Protein AF-A0A401IR93-F1 (afdb_monomer)

Sequence (206 aa):
MKKKALIFSGVIVFIGFICFFFFLKKDNDKKIEIQKKENSYVTKINYGQTYTYDATKDGSYDPSYIKFIDSSHYVAVPVLDIKEDPEEDDGPAIYFIQGKYRKDEKSRFQLGKSIRNTTLIFDSYADFEKGDFKKNELSESQARKFMLPFEENFVQKKGKYYFYRWKTMQGDYPYHTRKGFVHLRKAKKDIPTTEKEFIRKYHKKQ

Foldseek 3Di:
DVVVVVVVVVVVVVVVVVVVVVVVVVVVVVVVVVVCVQQDACPDDDAQFKWWWPCVVPPDPFIKIKGHHDQWKIKIWQGDDQDPDDVDQWHDKTKIKIWTWDQDPRNWTWIFQWIKIKIWGASHSVCLLVLNTDIDIDPGDRFPLEDGPRHGFTWTDGPPWIWTWHWYFDDDPPTDIDIDITTTHGDPDRADPDPVVNSVVSHPDD

Mean predicted aligned error: 13.79 Å

Radius of gyration: 26.33 Å; Cα contacts (8 Å, |Δi|>4): 382; chains: 1; bounding box: 58×40×94 Å

Structure (mmCIF, N/CA/C/O backbone):
data_AF-A0A401IR93-F1
#
_entry.id   AF-A0A401IR93-F1
#
loop_
_atom_site.group_PDB
_atom_site.id
_atom_site.type_symbol
_atom_sit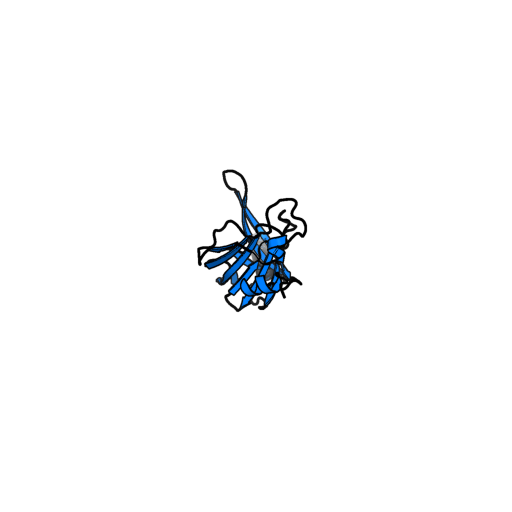e.label_atom_id
_atom_site.label_alt_id
_atom_site.label_comp_id
_atom_site.label_asym_id
_atom_site.label_entity_id
_atom_site.label_seq_id
_atom_site.pdbx_PDB_ins_code
_atom_site.Cartn_x
_atom_site.Cartn_y
_atom_site.Cartn_z
_atom_site.occupancy
_atom_site.B_iso_or_equiv
_atom_site.auth_seq_id
_atom_site.auth_comp_id
_atom_site.auth_asym_id
_atom_site.auth_atom_id
_atom_site.pdbx_PDB_model_num
ATOM 1 N N . MET A 1 1 ? -35.953 26.838 67.652 1.00 56.88 1 MET A N 1
ATOM 2 C CA . MET A 1 1 ? -36.233 26.922 66.194 1.00 56.88 1 MET A CA 1
ATOM 3 C C . MET A 1 1 ? -34.990 26.905 65.288 1.00 56.88 1 MET A C 1
ATOM 5 O O . MET A 1 1 ? -35.083 26.344 64.207 1.00 56.88 1 MET A O 1
ATOM 9 N N . LYS A 1 2 ? -33.815 27.415 65.702 1.00 57.78 2 LYS A N 1
ATOM 10 C CA . LYS A 1 2 ? -32.619 27.540 64.831 1.00 57.78 2 LYS A CA 1
ATOM 11 C C . LYS A 1 2 ? -32.012 26.219 64.295 1.00 57.78 2 LYS A C 1
ATOM 13 O O . LYS A 1 2 ? -31.525 26.196 63.173 1.00 57.78 2 LYS A O 1
ATOM 18 N N . LYS A 1 3 ? -32.093 25.099 65.034 1.00 60.59 3 LYS A N 1
ATOM 19 C CA . LYS A 1 3 ? -31.517 23.799 64.607 1.00 60.59 3 LYS A CA 1
ATOM 20 C C . LYS A 1 3 ? -32.220 23.163 63.394 1.00 60.59 3 LYS A C 1
ATOM 22 O O . LYS A 1 3 ? -31.560 22.520 62.590 1.00 60.59 3 LYS A O 1
ATOM 27 N N . LYS A 1 4 ? -33.536 23.368 63.228 1.00 58.81 4 LYS A N 1
ATOM 28 C CA . LYS A 1 4 ? -34.302 22.788 62.105 1.00 58.81 4 LYS A CA 1
ATOM 29 C C . LYS A 1 4 ? -33.954 23.450 60.765 1.00 58.81 4 LYS A C 1
ATOM 31 O O . LYS A 1 4 ? -33.853 22.757 59.762 1.00 58.81 4 LYS A O 1
ATOM 36 N N . ALA A 1 5 ? -33.693 24.759 60.770 1.00 66.69 5 ALA A N 1
ATOM 37 C CA . ALA A 1 5 ? -33.277 25.500 59.578 1.00 66.69 5 ALA A CA 1
ATOM 38 C C . ALA A 1 5 ? -31.873 25.092 59.091 1.00 66.69 5 ALA A C 1
ATOM 40 O O . ALA A 1 5 ? -31.644 24.984 57.889 1.00 66.69 5 ALA A O 1
ATOM 41 N N . LEU A 1 6 ? -30.951 24.800 60.019 1.00 69.31 6 LEU A N 1
ATOM 42 C CA . LEU A 1 6 ? -29.589 24.373 59.684 1.00 69.31 6 LEU A CA 1
ATOM 43 C C . LEU A 1 6 ? -29.564 22.983 59.021 1.00 69.31 6 LEU A C 1
ATOM 45 O O . LEU A 1 6 ? -28.850 22.773 58.046 1.00 69.31 6 LEU A O 1
ATOM 49 N N . ILE A 1 7 ? -30.388 22.053 59.519 1.00 73.31 7 ILE A N 1
ATOM 50 C CA . ILE A 1 7 ? -30.524 20.703 58.950 1.00 73.31 7 ILE A CA 1
ATOM 51 C C . ILE A 1 7 ? -31.151 20.772 57.551 1.00 73.31 7 ILE A C 1
ATOM 53 O O . ILE A 1 7 ? -30.679 20.106 56.635 1.00 73.31 7 ILE A O 1
ATOM 57 N N . PHE A 1 8 ? -32.167 21.619 57.360 1.00 73.31 8 PHE A N 1
ATOM 58 C CA . PHE A 1 8 ? -32.829 21.778 56.062 1.00 73.31 8 PHE A CA 1
ATOM 59 C C . PHE A 1 8 ? -31.888 22.361 54.993 1.00 73.31 8 PHE A C 1
ATOM 61 O O . PHE A 1 8 ? -31.861 21.880 53.864 1.00 73.31 8 PHE A O 1
ATOM 68 N N . SER A 1 9 ? -31.051 23.334 55.373 1.00 75.06 9 SER A N 1
ATOM 69 C CA . SER A 1 9 ? -29.984 23.877 54.519 1.00 75.06 9 SER A CA 1
ATOM 70 C C . SER A 1 9 ? -28.977 22.798 54.095 1.00 75.06 9 SER A C 1
ATOM 72 O O . SER A 1 9 ? -28.692 22.650 52.906 1.00 75.06 9 SER A O 1
ATOM 74 N N . GLY A 1 10 ? -28.508 21.975 55.041 1.00 77.88 10 GLY A N 1
ATOM 75 C CA . GLY A 1 10 ? -27.565 20.891 54.749 1.00 77.88 10 GLY A CA 1
ATOM 76 C C . GLY A 1 10 ? -28.118 19.848 53.771 1.00 77.88 10 GLY A C 1
ATOM 77 O O . GLY A 1 10 ? -27.405 19.415 52.868 1.00 77.88 10 GLY A O 1
ATOM 78 N N . VAL A 1 11 ? -29.401 19.493 53.896 1.00 84.00 11 VAL A N 1
ATOM 79 C CA . VAL A 1 11 ? -30.065 18.541 52.987 1.00 84.00 11 VAL A CA 1
ATOM 80 C C . VAL A 1 11 ? -30.161 19.098 51.563 1.00 84.00 11 VAL A C 1
ATOM 82 O O . VAL A 1 11 ? -29.888 18.371 50.609 1.00 84.00 11 VAL A O 1
ATOM 85 N N . ILE A 1 12 ? -30.477 20.386 51.401 1.00 85.25 12 ILE A N 1
ATOM 86 C CA . ILE A 1 12 ? -30.552 21.027 50.077 1.00 85.25 12 ILE A CA 1
ATOM 87 C C . ILE A 1 12 ? -29.176 21.048 49.399 1.00 85.25 12 ILE A C 1
ATOM 89 O O . ILE A 1 12 ? -29.070 20.704 48.221 1.00 85.25 12 ILE A O 1
ATOM 93 N N . VAL A 1 13 ? -28.116 21.388 50.139 1.00 86.69 13 VAL A N 1
ATOM 94 C CA . VAL A 1 13 ? -26.740 21.382 49.610 1.00 86.69 13 VAL A CA 1
ATOM 95 C C . VAL A 1 13 ? -26.317 19.968 49.206 1.00 86.69 13 VAL A C 1
ATOM 97 O O . VAL A 1 13 ? -25.729 19.783 48.141 1.00 86.69 13 VAL A O 1
ATOM 100 N N . PHE A 1 14 ? -26.662 18.960 50.009 1.00 87.25 14 PHE A N 1
ATOM 101 C CA . PHE A 1 14 ? -26.329 17.567 49.719 1.00 87.25 14 PHE A CA 1
ATOM 102 C C . PHE A 1 14 ? -27.049 17.039 48.468 1.00 87.25 14 PHE A C 1
ATOM 104 O O . PHE A 1 14 ? -26.417 16.431 47.603 1.00 87.25 14 PHE A O 1
ATOM 111 N N . ILE A 1 15 ? -28.345 17.333 48.318 1.00 88.62 15 ILE A N 1
ATOM 112 C CA . ILE A 1 15 ? -29.109 16.982 47.110 1.00 88.62 15 ILE A CA 1
ATOM 113 C C . ILE A 1 15 ? -28.537 17.708 45.886 1.00 88.62 15 ILE A C 1
ATOM 115 O O . ILE A 1 15 ? -28.324 17.079 44.850 1.00 88.62 15 ILE A O 1
ATOM 119 N N . GLY A 1 16 ? -28.217 19.000 46.013 1.00 87.50 16 GLY A N 1
ATOM 120 C CA . GLY A 1 16 ? -27.585 19.777 44.945 1.00 87.50 16 GLY A CA 1
ATOM 121 C C . GLY A 1 16 ? -26.251 19.178 44.493 1.00 87.50 16 GLY A C 1
ATOM 122 O O . GLY A 1 16 ? -26.012 19.044 43.293 1.00 87.50 16 GLY A O 1
ATOM 123 N N . PHE A 1 17 ? -25.418 18.738 45.440 1.00 87.69 17 PHE A N 1
ATOM 124 C CA . PHE A 1 17 ? -24.137 18.094 45.149 1.00 87.69 17 PHE A CA 1
ATOM 125 C C . PHE A 1 17 ? -24.312 16.753 44.424 1.00 87.69 17 PHE A C 1
ATOM 127 O O . PHE A 1 17 ? -23.622 16.488 43.439 1.00 87.69 17 PHE A O 1
ATOM 134 N N . ILE A 1 18 ? -25.278 15.932 44.851 1.00 88.00 18 ILE A N 1
ATOM 135 C CA . ILE A 1 18 ? -25.608 14.665 44.184 1.00 88.00 18 ILE A CA 1
ATOM 136 C C . ILE A 1 18 ? -26.083 14.923 42.749 1.00 88.00 18 ILE A C 1
ATOM 138 O O . ILE A 1 18 ? -25.563 14.314 41.810 1.00 88.00 18 ILE A O 1
ATOM 142 N N . CYS A 1 19 ? -27.026 15.847 42.552 1.00 86.00 19 CYS A N 1
ATOM 143 C CA . CYS A 1 19 ? -27.532 16.193 41.224 1.00 86.00 19 CYS A CA 1
ATOM 144 C C . CYS A 1 19 ? -26.419 16.716 40.304 1.00 86.00 19 CYS A C 1
ATOM 146 O O . CYS A 1 19 ? -26.334 16.294 39.149 1.00 86.00 19 CYS A O 1
ATOM 148 N N . PHE A 1 20 ? -25.532 17.571 40.820 1.00 84.69 20 PHE A N 1
ATOM 149 C CA . PHE A 1 20 ? -24.380 18.084 40.079 1.00 84.69 20 PHE A CA 1
ATOM 150 C C . PHE A 1 20 ? -23.406 16.966 39.679 1.00 84.69 20 PHE A C 1
ATOM 152 O O . PHE A 1 20 ? -22.972 16.907 38.528 1.00 84.69 20 PHE A O 1
ATOM 159 N N . PHE A 1 21 ? -23.125 16.024 40.583 1.00 83.25 21 PHE A N 1
ATOM 160 C CA . PHE A 1 21 ? -22.250 14.885 40.301 1.00 83.25 21 PHE A CA 1
ATOM 161 C C . PHE A 1 21 ? -22.824 13.968 39.208 1.00 83.25 21 PHE A C 1
ATOM 163 O O . PHE A 1 21 ? -22.103 13.555 38.296 1.00 83.25 21 PHE A O 1
ATOM 170 N N . PHE A 1 22 ? -24.132 13.691 39.242 1.00 81.00 22 PHE A N 1
ATOM 171 C CA . PHE A 1 22 ? -24.801 12.928 38.182 1.00 81.00 22 PHE A CA 1
ATOM 172 C C . PHE A 1 22 ? -24.810 13.669 36.839 1.00 81.00 22 PHE A C 1
ATOM 174 O O . PHE A 1 22 ? -24.661 13.031 35.794 1.00 81.00 22 PHE A O 1
ATOM 181 N N . PHE A 1 23 ? -24.936 14.998 36.852 1.00 77.12 23 PHE A N 1
ATOM 182 C CA . PHE A 1 23 ? -24.881 15.811 35.638 1.00 77.12 23 PHE A CA 1
ATOM 183 C C . PHE A 1 23 ? -23.483 15.783 35.000 1.00 77.12 23 PHE A C 1
ATOM 185 O O . PHE A 1 23 ? -23.355 15.482 33.813 1.00 77.12 23 PHE A O 1
ATOM 192 N N . LEU A 1 24 ? -22.427 15.968 35.804 1.00 73.88 24 LEU A N 1
ATOM 193 C CA . LEU A 1 24 ? -21.037 15.856 35.347 1.00 73.88 24 LEU A CA 1
ATOM 194 C C . LEU A 1 24 ? -20.712 14.463 34.798 1.00 73.88 24 LEU A C 1
ATOM 196 O O . LEU A 1 24 ? -20.053 14.340 33.763 1.00 73.88 24 LEU A O 1
ATOM 200 N N . LYS A 1 25 ? -21.190 13.403 35.463 1.00 72.56 25 LYS A N 1
ATOM 201 C CA . LYS A 1 25 ? -21.002 12.026 34.993 1.00 72.56 25 LYS A CA 1
ATOM 202 C C . LYS A 1 25 ? -21.683 11.804 33.639 1.00 72.56 25 LYS A C 1
ATOM 204 O O . LYS A 1 25 ? -21.051 11.286 32.725 1.00 72.56 25 LYS A O 1
ATOM 209 N N . LYS A 1 26 ? -22.922 12.279 33.475 1.00 67.50 26 LYS A N 1
ATOM 210 C CA . LYS A 1 26 ? -23.685 12.166 32.221 1.00 67.50 26 LYS A CA 1
ATOM 211 C C . LYS A 1 26 ? -23.016 12.897 31.052 1.00 67.50 26 LYS A C 1
ATOM 213 O O . LYS A 1 26 ? -23.006 12.371 29.940 1.00 67.50 26 LYS A O 1
ATOM 218 N N . ASP A 1 27 ? -22.451 14.079 31.285 1.00 62.25 27 ASP A N 1
ATOM 219 C CA . ASP A 1 27 ? -21.738 14.829 30.244 1.00 62.25 27 ASP A CA 1
ATOM 220 C C . ASP A 1 27 ? -20.401 14.181 29.871 1.00 62.25 27 ASP A C 1
ATOM 222 O O . ASP A 1 27 ? -20.046 14.135 28.689 1.00 62.25 27 ASP A O 1
ATOM 226 N N . ASN A 1 28 ? -19.682 13.623 30.848 1.00 57.03 28 ASN A N 1
ATOM 227 C CA . ASN A 1 28 ? -18.463 12.860 30.586 1.00 57.03 28 ASN A CA 1
ATOM 228 C C . ASN A 1 28 ? -18.756 11.566 29.819 1.00 57.03 28 ASN A C 1
ATOM 230 O O . ASN A 1 28 ? -18.087 11.293 28.823 1.00 57.03 28 ASN A O 1
ATOM 234 N N . ASP A 1 29 ? -19.793 10.821 30.202 1.00 57.38 29 ASP A N 1
ATOM 235 C CA . ASP A 1 29 ? -20.201 9.594 29.513 1.00 57.38 29 ASP A CA 1
ATOM 236 C C . ASP A 1 29 ? -20.621 9.887 28.063 1.00 57.38 29 ASP A C 1
ATOM 238 O O . ASP A 1 29 ? -20.186 9.193 27.141 1.00 57.38 29 ASP A O 1
ATOM 242 N N . LYS A 1 30 ? -21.361 10.981 27.824 1.00 51.69 30 LYS A N 1
ATOM 243 C CA . LYS A 1 30 ? -21.692 11.451 26.467 1.00 51.69 30 LYS A CA 1
ATOM 244 C C . LYS A 1 30 ? -20.455 11.839 25.660 1.00 51.69 30 LYS A C 1
ATOM 246 O O . LYS A 1 30 ? -20.359 11.459 24.496 1.00 51.69 30 LYS A O 1
ATOM 251 N N . LYS A 1 31 ? -19.499 12.576 26.238 1.00 48.03 31 LYS A N 1
ATOM 252 C CA . LYS A 1 31 ? -18.245 12.945 25.550 1.00 48.03 31 LYS A CA 1
ATOM 253 C C . LYS A 1 31 ? -17.410 11.714 25.188 1.00 48.03 31 LYS A C 1
ATOM 255 O O . LYS A 1 31 ? -16.868 11.655 24.086 1.00 48.03 31 LYS A O 1
ATOM 260 N N . ILE A 1 32 ? -17.351 10.720 26.074 1.00 53.09 32 ILE A N 1
ATOM 261 C CA . ILE A 1 32 ? -16.673 9.439 25.829 1.00 53.09 32 ILE A CA 1
ATOM 262 C C . ILE A 1 32 ? -17.397 8.646 24.734 1.00 53.09 32 ILE A C 1
ATOM 264 O O . ILE A 1 32 ? -16.742 8.073 23.863 1.00 53.09 32 ILE A O 1
ATOM 268 N N . GLU A 1 33 ? -18.732 8.631 24.729 1.00 42.50 33 GLU A N 1
ATOM 269 C CA . GLU A 1 33 ? -19.524 7.964 23.691 1.00 42.50 33 GLU A CA 1
ATOM 270 C C . GLU A 1 33 ? -19.368 8.645 22.321 1.00 42.50 33 GLU A C 1
ATOM 272 O O . GLU A 1 33 ? -19.224 7.958 21.309 1.00 42.50 33 GLU A O 1
ATOM 277 N N . ILE A 1 34 ? -19.314 9.981 22.282 1.00 50.62 34 ILE A N 1
ATOM 278 C CA . ILE A 1 34 ? -19.057 10.766 21.065 1.00 50.62 34 ILE A CA 1
ATOM 279 C C . ILE A 1 34 ? -17.632 10.506 20.549 1.00 50.62 34 ILE A C 1
ATOM 281 O O . ILE A 1 34 ? -17.472 10.195 19.371 1.00 50.62 34 ILE A O 1
ATOM 285 N N . GLN A 1 35 ? -16.609 10.499 21.414 1.00 43.22 35 GLN A N 1
ATOM 286 C CA . GLN A 1 35 ? -15.239 10.130 21.017 1.00 43.22 35 GLN A CA 1
ATOM 287 C C . GLN A 1 35 ? -15.112 8.662 20.568 1.00 43.22 35 GLN A C 1
ATOM 289 O O . GLN A 1 35 ? -14.329 8.356 19.660 1.00 43.22 35 GLN A O 1
ATOM 294 N N . LYS A 1 36 ? -15.883 7.740 21.165 1.00 45.62 36 LYS A N 1
ATOM 295 C CA . LYS A 1 36 ? -15.990 6.342 20.707 1.00 45.62 36 LYS A CA 1
ATOM 296 C C . LYS A 1 36 ? -16.692 6.236 19.350 1.00 45.62 36 LYS A C 1
ATOM 298 O O . LYS A 1 36 ? -16.261 5.436 18.524 1.00 45.62 36 LYS A O 1
ATOM 303 N N . LYS A 1 37 ? -17.738 7.032 19.100 1.00 46.19 37 LYS A N 1
ATOM 304 C CA . LYS A 1 37 ? -18.457 7.081 17.812 1.00 46.19 37 LYS A CA 1
ATOM 305 C C . LYS A 1 37 ? -17.625 7.723 16.698 1.00 46.19 37 LYS A C 1
ATOM 307 O O . LYS A 1 37 ? -17.680 7.242 15.567 1.00 46.19 37 LYS A O 1
ATOM 312 N N . GLU A 1 38 ? -16.824 8.749 16.989 1.00 45.53 38 GLU A N 1
ATOM 313 C CA . GLU A 1 38 ? -15.938 9.377 15.994 1.00 45.53 38 GLU A CA 1
ATOM 314 C C . GLU A 1 38 ? -14.808 8.442 15.532 1.00 45.53 38 GLU A C 1
ATOM 316 O O . GLU A 1 38 ? -14.444 8.438 14.350 1.00 45.53 38 GLU A O 1
ATOM 321 N N . ASN A 1 39 ? -14.324 7.569 16.420 1.00 43.31 39 ASN A N 1
ATOM 322 C CA . ASN A 1 39 ? -13.388 6.489 16.099 1.00 43.31 39 ASN A CA 1
ATOM 323 C C . ASN A 1 39 ? -14.124 5.166 15.827 1.00 43.31 39 ASN A C 1
ATOM 325 O O . ASN A 1 39 ? -13.842 4.140 16.445 1.00 43.31 39 ASN A O 1
ATOM 329 N N . SER A 1 40 ? -15.091 5.181 14.905 1.00 49.88 40 SER A N 1
ATOM 330 C CA . SER A 1 40 ? -15.778 3.951 14.504 1.00 49.88 40 SER A CA 1
ATOM 331 C C . SER A 1 40 ? -14.826 2.976 13.798 1.00 49.88 40 SER A C 1
ATOM 333 O O . SER A 1 40 ? -14.074 3.330 12.889 1.00 49.88 40 SER A O 1
ATOM 335 N N . TYR A 1 41 ? -14.887 1.723 14.231 1.00 46.34 41 TYR A N 1
ATOM 336 C CA . TYR A 1 41 ? -14.109 0.598 13.733 1.00 46.34 41 TYR A CA 1
ATOM 337 C C . TYR A 1 41 ? -14.243 0.403 12.216 1.00 46.34 41 TYR A C 1
ATOM 339 O O . TYR A 1 41 ? -15.333 0.507 11.645 1.00 46.34 41 TYR A O 1
ATOM 347 N N . VAL A 1 42 ? -13.137 0.075 11.538 1.00 47.16 42 VAL A N 1
ATOM 348 C CA . VAL A 1 42 ? -13.193 -0.327 10.130 1.00 47.16 42 VAL A CA 1
ATOM 349 C C . VAL A 1 42 ? -13.834 -1.721 10.086 1.00 47.16 42 VAL A C 1
ATOM 351 O O . VAL A 1 42 ? -13.189 -2.730 10.351 1.00 47.16 42 VAL A O 1
ATOM 354 N N . THR A 1 43 ? -15.126 -1.817 9.786 1.00 46.75 43 THR A N 1
ATOM 355 C CA . THR A 1 43 ? -15.801 -3.125 9.707 1.00 46.75 43 THR A CA 1
ATOM 356 C C . THR A 1 43 ? -15.709 -3.729 8.306 1.00 46.75 43 THR A C 1
ATOM 358 O O . THR A 1 43 ? -15.524 -4.942 8.172 1.00 46.75 43 THR A O 1
ATOM 361 N N . LYS A 1 44 ? -15.741 -2.883 7.265 1.00 58.06 44 LYS A N 1
ATOM 362 C CA . LYS A 1 44 ? -15.621 -3.265 5.850 1.00 58.06 44 LYS A CA 1
ATOM 363 C C . LYS A 1 44 ? -14.743 -2.266 5.083 1.00 58.06 44 LYS A C 1
ATOM 365 O O . LYS A 1 44 ? -14.986 -1.056 5.123 1.00 58.06 44 LYS A O 1
ATOM 370 N N . ILE A 1 45 ? -13.720 -2.788 4.412 1.00 69.12 45 ILE A N 1
ATOM 371 C CA . ILE A 1 45 ? -13.032 -2.123 3.300 1.00 69.12 45 ILE A CA 1
ATOM 372 C C . ILE A 1 45 ? -13.630 -2.711 2.024 1.00 69.12 45 ILE A C 1
ATOM 374 O O . ILE A 1 45 ? -13.975 -3.892 2.000 1.00 69.12 45 ILE A O 1
ATOM 378 N N . ASN A 1 46 ? -13.789 -1.894 0.987 1.00 77.44 46 ASN A N 1
ATOM 379 C CA . ASN A 1 46 ? -14.242 -2.400 -0.300 1.00 77.44 46 ASN A CA 1
ATOM 380 C C . ASN A 1 46 ? -13.072 -3.117 -0.977 1.00 77.44 46 ASN A C 1
ATOM 382 O O . ASN A 1 46 ? -12.103 -2.471 -1.372 1.00 77.44 46 ASN A O 1
ATOM 386 N N . TYR A 1 47 ? -13.163 -4.439 -1.093 1.00 82.88 47 TYR A N 1
ATOM 387 C CA . TYR A 1 47 ? -12.192 -5.230 -1.842 1.00 82.88 47 TYR A CA 1
ATOM 388 C C . TYR A 1 47 ? -12.201 -4.838 -3.322 1.00 82.88 47 TYR A C 1
ATOM 390 O O . TYR A 1 47 ? -13.225 -4.412 -3.857 1.00 82.88 47 TYR A O 1
ATOM 398 N N . GLY A 1 48 ? -11.039 -4.913 -3.965 1.00 82.88 48 GLY A N 1
ATOM 399 C CA . GLY A 1 48 ? -10.835 -4.478 -5.346 1.00 82.88 48 GLY A CA 1
ATOM 400 C C . GLY A 1 48 ? -10.759 -2.957 -5.536 1.00 82.88 48 GLY A C 1
ATOM 401 O O . GLY A 1 48 ? -10.308 -2.509 -6.586 1.00 82.88 48 GLY A O 1
ATOM 402 N N . GLN A 1 49 ? -11.128 -2.145 -4.540 1.00 88.25 49 GLN A N 1
ATOM 403 C CA . GLN A 1 49 ? -10.999 -0.691 -4.621 1.00 88.25 49 GLN A CA 1
ATOM 404 C C . GLN A 1 49 ? -9.548 -0.260 -4.378 1.00 88.25 49 GLN A C 1
ATOM 406 O O . GLN A 1 49 ? -8.946 -0.602 -3.358 1.00 88.25 49 GLN A O 1
ATOM 411 N N . THR A 1 50 ? -9.030 0.576 -5.279 1.00 89.81 50 THR A N 1
ATOM 412 C CA . THR A 1 50 ? -7.753 1.270 -5.086 1.00 89.81 50 THR A CA 1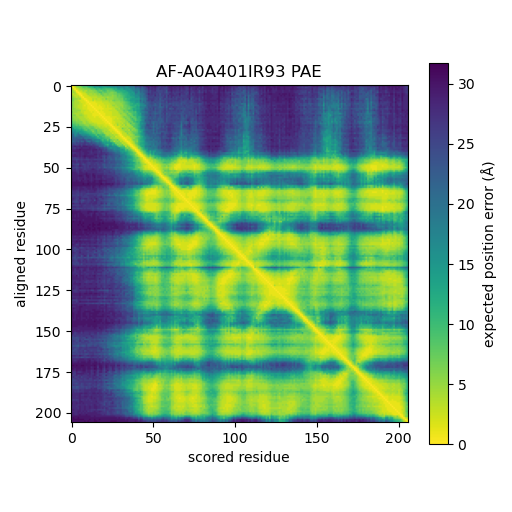
ATOM 413 C C . THR A 1 50 ? -7.971 2.577 -4.324 1.00 89.81 50 THR A C 1
ATOM 415 O O . THR A 1 50 ? -8.912 3.336 -4.597 1.00 89.81 50 THR A O 1
ATOM 418 N N . TYR A 1 51 ? -7.083 2.847 -3.376 1.00 88.12 51 TYR A N 1
ATOM 419 C CA . TYR A 1 51 ? -7.000 4.075 -2.606 1.00 88.12 51 TYR A CA 1
ATOM 420 C C . TYR A 1 51 ? -5.666 4.768 -2.881 1.00 88.12 51 TYR A C 1
ATOM 422 O O . TYR A 1 51 ? -4.654 4.103 -3.085 1.00 88.12 51 TYR A O 1
ATOM 430 N N . THR A 1 52 ? -5.669 6.097 -2.870 1.00 86.00 52 THR A N 1
ATOM 431 C CA . THR A 1 52 ? -4.466 6.925 -2.954 1.00 86.00 52 THR A CA 1
ATOM 432 C C . THR A 1 52 ? -4.177 7.543 -1.595 1.00 86.00 52 THR A C 1
ATOM 434 O O . THR A 1 52 ? -5.084 7.994 -0.884 1.00 86.00 52 THR A O 1
ATOM 437 N N . TYR A 1 53 ? -2.900 7.557 -1.255 1.00 78.69 53 TYR A N 1
ATOM 438 C CA . TYR A 1 53 ? -2.304 8.365 -0.211 1.00 78.69 53 TYR A CA 1
ATOM 439 C C . TYR A 1 53 ? -2.258 9.812 -0.700 1.00 78.69 53 TYR A C 1
ATOM 441 O O . TYR A 1 53 ? -1.792 10.084 -1.805 1.00 78.69 53 TYR A O 1
ATOM 449 N N . ASP A 1 54 ? -2.796 10.735 0.089 1.00 66.62 54 ASP A N 1
ATOM 450 C CA . ASP A 1 54 ? -2.696 12.165 -0.189 1.00 66.62 54 ASP A CA 1
ATOM 451 C C . ASP A 1 54 ? -1.416 12.720 0.445 1.00 66.62 54 ASP A C 1
ATOM 453 O O . ASP A 1 54 ? -1.420 13.205 1.577 1.00 66.62 54 ASP A O 1
ATOM 457 N N . ALA A 1 55 ? -0.322 12.570 -0.298 1.00 58.81 55 ALA A N 1
ATOM 458 C CA . ALA A 1 55 ? 1.047 12.883 0.099 1.00 58.81 55 ALA A CA 1
ATOM 459 C C . ALA A 1 55 ? 1.308 14.391 0.294 1.00 58.81 55 ALA A C 1
ATOM 461 O O . ALA A 1 55 ? 2.236 14.788 1.000 1.00 58.81 55 ALA A O 1
ATOM 462 N N . THR A 1 56 ? 0.430 15.229 -0.272 1.00 52.38 56 THR 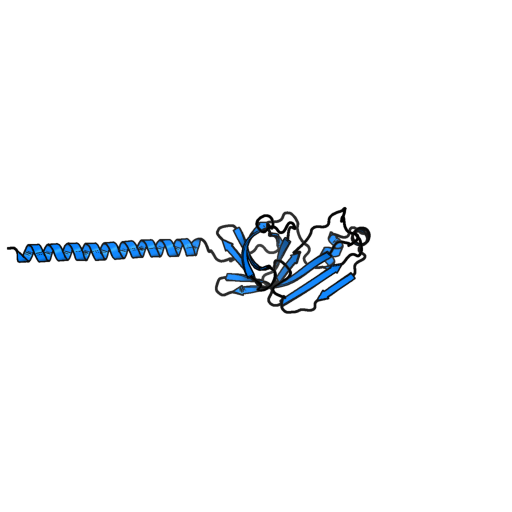A N 1
ATOM 463 C CA . THR A 1 56 ? 0.586 16.690 -0.379 1.00 52.38 56 THR A CA 1
ATOM 464 C C . THR A 1 56 ? 0.707 17.418 0.960 1.00 52.38 56 THR A C 1
ATOM 466 O O . THR A 1 56 ? 1.232 18.526 1.010 1.00 52.38 56 THR A O 1
ATOM 469 N N . LYS A 1 57 ? 0.253 16.814 2.066 1.00 51.66 57 LYS A N 1
ATOM 470 C CA . LYS A 1 57 ? 0.350 17.413 3.409 1.00 51.66 57 LYS A CA 1
ATOM 471 C C . LYS A 1 57 ? 1.670 17.146 4.128 1.00 51.66 57 LYS A C 1
ATOM 473 O O . LYS A 1 57 ? 1.968 17.842 5.098 1.00 51.66 57 LYS A O 1
ATOM 478 N N . ASP A 1 58 ? 2.449 16.178 3.654 1.00 50.72 58 ASP A N 1
ATOM 479 C CA . ASP A 1 58 ? 3.618 15.665 4.371 1.00 50.72 58 ASP A CA 1
ATOM 480 C C . ASP A 1 58 ? 4.942 16.005 3.657 1.00 50.72 58 ASP A C 1
ATOM 482 O O . ASP A 1 58 ? 6.011 15.664 4.161 1.00 50.72 58 ASP A O 1
ATOM 486 N N . GLY A 1 59 ? 4.883 16.709 2.518 1.00 45.12 59 GLY A N 1
ATOM 487 C CA . GLY A 1 59 ? 6.052 17.133 1.733 1.00 45.12 59 GLY A CA 1
ATOM 488 C C . GLY A 1 59 ? 6.629 16.058 0.806 1.00 45.12 59 GLY A C 1
ATOM 489 O O . GLY A 1 59 ? 7.598 16.322 0.106 1.00 45.12 59 GLY A O 1
ATOM 490 N N . SER A 1 60 ? 6.040 14.859 0.776 1.00 52.91 60 SER A N 1
ATOM 491 C CA . SER A 1 60 ? 6.313 13.843 -0.245 1.00 52.91 60 SER A CA 1
ATOM 492 C C . SER A 1 60 ? 5.476 14.150 -1.489 1.00 52.91 60 SER A C 1
ATOM 494 O O . SER A 1 60 ? 4.253 14.249 -1.381 1.00 52.91 60 SER A O 1
ATOM 496 N N . TYR A 1 61 ? 6.122 14.320 -2.641 1.00 49.12 61 TYR A N 1
ATOM 497 C CA . TYR A 1 61 ? 5.461 14.759 -3.875 1.00 49.12 61 TYR A CA 1
ATOM 498 C C . TYR A 1 61 ? 4.700 13.636 -4.597 1.00 49.12 61 TYR A C 1
ATOM 500 O O . TYR A 1 61 ? 3.737 13.924 -5.309 1.00 49.12 61 TYR A O 1
ATOM 508 N N . ASP A 1 62 ? 5.026 12.368 -4.333 1.00 61.41 62 ASP A N 1
ATOM 509 C CA . ASP A 1 62 ? 4.551 11.284 -5.194 1.00 61.41 62 ASP A CA 1
ATOM 510 C C . ASP A 1 62 ? 3.302 10.575 -4.646 1.00 61.41 62 ASP 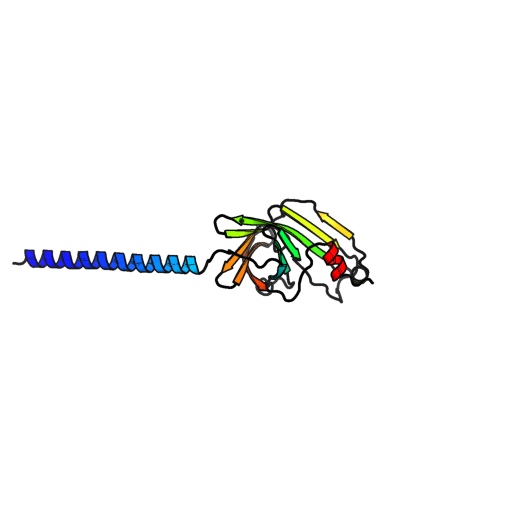A C 1
ATOM 512 O O . ASP A 1 62 ? 3.227 10.228 -3.458 1.00 61.41 62 ASP A O 1
ATOM 516 N N . PRO A 1 63 ? 2.289 10.317 -5.494 1.00 60.09 63 PRO A N 1
ATOM 517 C CA . PRO A 1 63 ? 1.093 9.601 -5.084 1.00 60.09 63 PRO A CA 1
ATOM 518 C C . PRO A 1 63 ? 1.398 8.119 -4.834 1.00 60.09 63 PRO A C 1
ATOM 520 O O . PRO A 1 63 ? 1.794 7.375 -5.731 1.00 60.09 63 PRO A O 1
ATOM 523 N N . SER A 1 64 ? 1.124 7.666 -3.611 1.00 80.69 64 SER A N 1
ATOM 524 C CA . SER A 1 64 ? 1.197 6.255 -3.224 1.00 80.69 64 SER A CA 1
ATOM 525 C C . SER A 1 64 ? -0.171 5.586 -3.33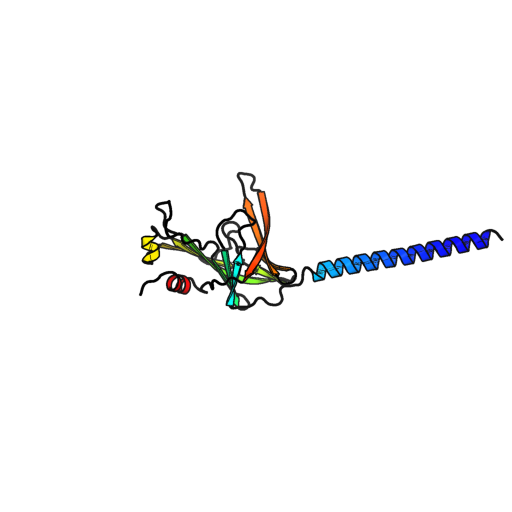4 1.00 80.69 64 SER A C 1
ATOM 527 O O . SER A 1 64 ? -1.175 6.138 -2.877 1.00 80.69 64 SER A O 1
ATOM 529 N N . TYR A 1 65 ? -0.238 4.365 -3.853 1.00 86.25 65 TYR A N 1
ATOM 530 C CA . TYR A 1 65 ? -1.492 3.628 -4.026 1.00 86.25 65 TYR A CA 1
ATOM 531 C C . TYR A 1 65 ? -1.535 2.356 -3.178 1.00 86.25 65 TYR A C 1
ATOM 533 O O . TYR A 1 65 ? -0.523 1.685 -3.006 1.00 86.25 65 TYR A O 1
ATOM 541 N N . ILE A 1 66 ? -2.724 1.990 -2.693 1.00 87.94 66 ILE A N 1
ATOM 542 C CA . ILE A 1 66 ? -2.990 0.714 -2.016 1.00 87.94 66 ILE A CA 1
ATOM 543 C C . ILE A 1 66 ? -4.336 0.136 -2.461 1.00 87.94 66 ILE A C 1
ATOM 545 O O . ILE A 1 66 ? -5.338 0.848 -2.542 1.00 87.94 66 ILE A O 1
ATOM 549 N N . LYS A 1 67 ? -4.377 -1.169 -2.720 1.00 90.38 67 LYS A N 1
ATOM 550 C CA . LYS A 1 67 ? -5.569 -1.935 -3.088 1.00 90.38 67 LYS A CA 1
ATOM 551 C C . LYS A 1 67 ? -5.704 -3.130 -2.157 1.00 90.38 67 LYS A C 1
ATOM 553 O O . LYS A 1 67 ? -4.789 -3.939 -2.026 1.00 90.38 67 LYS A O 1
ATOM 558 N N . PHE A 1 68 ? -6.861 -3.245 -1.518 1.00 87.19 68 PHE A N 1
ATOM 559 C CA . PHE A 1 68 ? -7.206 -4.404 -0.697 1.00 87.19 68 PHE A CA 1
ATOM 560 C C . PHE A 1 68 ? -7.834 -5.457 -1.603 1.00 87.19 68 PHE A C 1
ATOM 562 O O . PHE A 1 68 ? -8.844 -5.179 -2.249 1.00 87.19 68 PHE A O 1
ATOM 569 N N . ILE A 1 69 ? -7.216 -6.630 -1.696 1.00 88.62 69 ILE A N 1
ATOM 570 C CA . ILE A 1 69 ? -7.592 -7.659 -2.675 1.00 88.62 69 ILE A CA 1
ATOM 571 C C . ILE A 1 69 ? -8.744 -8.498 -2.131 1.00 88.62 69 ILE A C 1
ATOM 573 O O . ILE A 1 69 ? -9.755 -8.684 -2.799 1.00 88.62 69 ILE A O 1
ATOM 577 N N . ASP A 1 70 ? -8.590 -8.962 -0.897 1.00 86.19 70 ASP A N 1
ATOM 578 C CA . ASP A 1 70 ? -9.528 -9.825 -0.191 1.00 86.19 70 ASP A CA 1
ATOM 579 C C . ASP A 1 70 ? -9.451 -9.545 1.316 1.00 86.19 70 ASP A C 1
ATOM 581 O O . ASP A 1 70 ? -8.888 -8.533 1.728 1.00 86.19 70 ASP A O 1
ATOM 585 N N . SER A 1 71 ? -10.000 -10.441 2.143 1.00 81.12 71 SER A N 1
ATOM 586 C CA . SER A 1 71 ? -10.047 -10.315 3.604 1.00 81.12 71 SER A CA 1
ATOM 587 C C . SER A 1 71 ? -8.705 -10.324 4.339 1.00 81.12 71 SER A C 1
ATOM 589 O O . SER A 1 71 ? -8.696 -10.024 5.537 1.00 81.12 71 SER A O 1
ATOM 591 N N . SER A 1 72 ? -7.607 -10.648 3.664 1.00 83.81 72 SER A N 1
ATOM 592 C CA . SER A 1 72 ? -6.279 -10.836 4.255 1.00 83.81 72 SER A CA 1
ATOM 593 C C . SER A 1 72 ? -5.124 -10.281 3.424 1.00 83.81 72 SER A C 1
ATOM 595 O O . SER A 1 72 ? -4.028 -10.162 3.964 1.00 83.81 72 SER A O 1
ATOM 597 N N . HIS A 1 73 ? -5.328 -9.928 2.156 1.00 88.00 73 HIS A N 1
ATOM 598 C CA . HIS A 1 73 ? -4.254 -9.528 1.247 1.00 88.00 73 HIS A CA 1
ATOM 599 C C . HIS A 1 73 ? -4.423 -8.103 0.724 1.00 88.00 73 HIS A C 1
ATOM 601 O O . HIS A 1 73 ? -5.533 -7.618 0.476 1.00 88.00 73 HIS A O 1
ATOM 607 N N . TYR A 1 74 ? -3.296 -7.430 0.521 1.00 88.75 74 TYR A N 1
ATOM 608 C CA . TYR A 1 74 ? -3.237 -6.125 -0.121 1.00 88.75 74 TYR A CA 1
ATOM 609 C C . TYR A 1 74 ? -2.046 -6.034 -1.071 1.00 88.75 74 TYR A C 1
ATOM 611 O O . TYR A 1 74 ? -1.057 -6.757 -0.936 1.00 88.75 74 TYR A O 1
ATOM 619 N N . VAL A 1 75 ? -2.155 -5.096 -2.004 1.00 89.88 75 VAL A N 1
ATOM 620 C CA . VAL A 1 75 ? -1.067 -4.641 -2.865 1.00 89.88 75 VAL A CA 1
ATOM 621 C C . VAL A 1 75 ? -0.898 -3.145 -2.688 1.00 89.88 75 VAL A C 1
ATOM 623 O O . VAL A 1 75 ? -1.892 -2.423 -2.587 1.00 89.88 75 VAL A O 1
ATOM 626 N N . ALA A 1 76 ? 0.341 -2.671 -2.666 1.00 87.12 76 ALA A N 1
ATOM 627 C CA . ALA A 1 76 ? 0.649 -1.254 -2.660 1.00 87.12 76 ALA A CA 1
ATOM 628 C C . ALA A 1 76 ? 1.751 -0.904 -3.665 1.00 87.12 76 ALA A C 1
ATOM 630 O O . ALA A 1 76 ? 2.657 -1.696 -3.915 1.00 87.12 76 ALA A O 1
ATOM 631 N N . VAL A 1 77 ? 1.653 0.305 -4.215 1.00 85.19 77 VAL A N 1
ATOM 632 C CA . VAL A 1 77 ? 2.655 0.928 -5.086 1.00 85.19 77 VAL A CA 1
ATOM 633 C C . VAL A 1 77 ? 2.983 2.294 -4.474 1.00 85.19 77 VAL A C 1
ATOM 635 O O . VAL A 1 77 ? 2.236 3.252 -4.686 1.00 85.19 77 VAL A O 1
ATOM 638 N N . PRO A 1 78 ? 4.002 2.365 -3.603 1.00 72.94 78 PRO A N 1
ATOM 639 C CA . PRO A 1 78 ? 4.270 3.527 -2.762 1.00 72.94 78 PRO A CA 1
ATOM 640 C C . PRO A 1 78 ? 4.766 4.768 -3.509 1.00 72.94 78 PRO A C 1
ATOM 642 O O . PRO A 1 78 ? 4.527 5.876 -3.043 1.00 72.94 78 PRO A O 1
ATOM 645 N N . VAL A 1 79 ? 5.398 4.596 -4.664 1.00 70.75 79 VAL A N 1
ATOM 646 C CA . VAL A 1 79 ? 5.790 5.685 -5.562 1.00 70.75 79 VAL A CA 1
ATOM 647 C C . VAL A 1 79 ? 5.430 5.227 -6.964 1.00 70.75 79 VAL A C 1
ATOM 649 O O . VAL A 1 79 ? 5.902 4.188 -7.422 1.00 70.75 79 VAL A O 1
ATOM 652 N N . LEU A 1 80 ? 4.516 5.946 -7.606 1.00 64.56 80 LEU A N 1
ATOM 653 C CA . LEU A 1 80 ? 4.169 5.724 -9.003 1.00 64.56 80 LEU A CA 1
ATOM 654 C C . LEU A 1 80 ? 4.166 7.071 -9.714 1.00 64.56 80 LEU A C 1
ATOM 656 O O . LEU A 1 80 ? 3.115 7.534 -10.161 1.00 64.56 80 LEU A O 1
ATOM 660 N N . ASP A 1 81 ? 5.342 7.686 -9.767 1.00 59.84 81 ASP A N 1
ATOM 661 C CA . ASP A 1 81 ? 5.610 8.815 -10.643 1.00 59.84 81 ASP A CA 1
ATOM 662 C C . ASP A 1 81 ? 6.557 8.342 -11.747 1.00 59.84 81 ASP A C 1
ATOM 664 O O . ASP A 1 81 ? 7.728 8.058 -11.516 1.00 59.84 81 ASP A O 1
ATOM 668 N N . ILE A 1 82 ? 5.992 8.128 -12.930 1.00 62.97 82 ILE A N 1
ATOM 669 C CA . ILE A 1 82 ? 6.745 7.780 -14.132 1.00 62.97 82 ILE A CA 1
ATOM 670 C C . ILE A 1 82 ? 6.745 9.067 -14.945 1.00 62.97 82 ILE A C 1
ATOM 672 O O . ILE A 1 82 ? 5.762 9.358 -15.630 1.00 62.97 82 ILE A O 1
ATOM 676 N N . LYS A 1 83 ? 7.795 9.872 -14.791 1.00 59.12 83 LYS A N 1
ATOM 677 C CA . LYS A 1 83 ? 7.979 11.090 -15.581 1.00 59.12 83 LYS A CA 1
ATOM 678 C C . LYS A 1 83 ? 8.554 10.717 -16.943 1.00 59.12 83 LYS A C 1
ATOM 680 O O . LYS A 1 83 ? 9.413 9.847 -17.019 1.00 59.12 83 LYS A O 1
ATOM 685 N N . GLU A 1 84 ? 8.049 11.360 -17.991 1.00 53.88 84 GLU A N 1
ATOM 686 C CA . GLU A 1 84 ? 8.505 11.171 -19.378 1.00 53.88 84 GLU A CA 1
ATOM 687 C C . GLU A 1 84 ? 9.904 11.762 -19.621 1.00 53.88 84 GLU A C 1
ATOM 689 O O . GLU A 1 84 ? 10.578 11.354 -20.558 1.00 53.88 84 GLU A O 1
ATOM 694 N N . ASP A 1 85 ? 10.348 12.676 -18.753 1.00 55.16 85 ASP A N 1
ATOM 695 C CA . ASP A 1 85 ? 11.628 13.380 -18.852 1.00 55.16 85 ASP A CA 1
ATOM 696 C C . ASP A 1 85 ? 12.327 13.351 -17.479 1.00 55.16 85 ASP A C 1
ATOM 698 O O . ASP A 1 85 ? 12.127 14.251 -16.652 1.00 55.16 85 ASP A O 1
ATOM 702 N N . PRO A 1 86 ? 13.021 12.253 -17.124 1.00 55.72 86 PRO A N 1
ATOM 703 C CA . PRO A 1 86 ? 13.888 12.270 -15.962 1.00 55.72 86 PRO A CA 1
ATOM 704 C C . PRO A 1 86 ? 15.071 13.187 -16.294 1.00 55.72 86 PRO A C 1
ATOM 706 O O . PRO A 1 86 ? 15.865 12.893 -17.177 1.00 55.72 86 PRO A O 1
ATOM 709 N N . GLU A 1 87 ? 15.196 14.308 -15.581 1.00 56.00 87 GLU A N 1
ATOM 710 C CA . GLU A 1 87 ? 16.360 15.210 -15.679 1.00 56.00 87 GLU A CA 1
ATOM 711 C C . GLU A 1 87 ? 17.694 14.505 -15.318 1.00 56.00 87 GLU A C 1
ATOM 713 O O . GLU A 1 87 ? 18.765 15.090 -15.469 1.00 56.00 87 GLU A O 1
ATOM 718 N N . GLU A 1 88 ? 17.635 13.253 -14.850 1.00 55.94 88 GLU A N 1
ATOM 719 C CA . GLU A 1 88 ? 18.758 12.392 -14.492 1.00 55.94 88 GLU A CA 1
ATOM 720 C C . GLU A 1 88 ? 18.796 11.155 -15.411 1.00 55.94 88 GLU A C 1
ATOM 722 O O . GLU A 1 88 ? 17.757 10.588 -15.742 1.00 55.94 88 GLU A O 1
ATOM 727 N N . ASP A 1 89 ? 20.002 10.702 -15.777 1.00 53.47 89 ASP A N 1
ATOM 728 C CA . ASP A 1 89 ? 20.259 9.492 -16.588 1.00 53.47 89 ASP A CA 1
ATOM 729 C C . ASP A 1 89 ? 19.755 8.178 -15.940 1.00 53.47 89 ASP A C 1
ATOM 731 O O . ASP A 1 89 ? 19.897 7.105 -16.526 1.00 53.47 89 ASP A O 1
ATOM 735 N N . ASP A 1 90 ? 19.157 8.240 -14.749 1.00 60.25 90 ASP A N 1
ATOM 736 C CA . ASP A 1 90 ? 18.604 7.094 -14.039 1.00 60.25 90 ASP A CA 1
ATOM 737 C C . ASP A 1 90 ? 17.142 6.853 -14.457 1.00 60.25 90 ASP A C 1
ATOM 739 O O . ASP A 1 90 ? 16.251 7.694 -14.296 1.00 60.25 90 ASP A O 1
ATOM 743 N N . GLY A 1 91 ? 16.865 5.662 -14.994 1.00 65.06 91 GLY A N 1
ATOM 744 C CA . GLY A 1 91 ? 15.501 5.240 -15.303 1.00 65.06 91 GLY A CA 1
ATOM 745 C C . GLY A 1 91 ? 14.606 5.115 -14.058 1.00 65.06 91 GLY A C 1
ATOM 746 O O . GLY A 1 91 ? 15.074 5.078 -12.916 1.00 65.06 91 GLY A O 1
ATOM 747 N N . PRO A 1 92 ? 13.273 5.038 -14.244 1.00 74.06 92 PRO A N 1
ATOM 748 C CA . PRO A 1 92 ? 12.344 4.966 -13.121 1.00 74.06 92 PRO A CA 1
ATOM 749 C C . PRO A 1 92 ? 12.606 3.729 -12.246 1.00 74.06 92 PRO A C 1
ATOM 751 O O . PRO A 1 92 ? 13.067 2.690 -12.711 1.00 74.06 92 PRO A O 1
ATOM 754 N N . ALA A 1 93 ? 12.241 3.804 -10.967 1.00 77.44 93 ALA A N 1
ATOM 755 C CA . ALA A 1 93 ? 12.216 2.649 -10.076 1.00 77.44 93 ALA A CA 1
ATOM 756 C C . ALA A 1 93 ? 10.794 2.428 -9.565 1.00 77.44 93 ALA A C 1
ATOM 758 O O . ALA A 1 93 ? 10.174 3.317 -8.979 1.00 77.44 93 ALA A O 1
ATOM 759 N N . ILE A 1 94 ? 10.270 1.222 -9.771 1.00 79.38 94 ILE A N 1
ATOM 760 C CA . ILE A 1 94 ? 8.903 0.881 -9.385 1.00 79.38 94 ILE A CA 1
ATOM 761 C C . ILE A 1 94 ? 8.946 -0.097 -8.228 1.00 79.38 94 ILE A C 1
ATOM 763 O O . ILE A 1 94 ? 9.410 -1.228 -8.362 1.00 79.38 94 ILE A O 1
ATOM 767 N N . TYR A 1 95 ? 8.393 0.334 -7.100 1.00 81.38 95 TYR A N 1
ATOM 768 C CA . TYR A 1 95 ? 8.256 -0.487 -5.908 1.00 81.38 95 TYR A CA 1
ATOM 769 C C . TYR A 1 95 ? 6.865 -1.109 -5.865 1.00 81.38 95 TYR A C 1
ATOM 771 O O . TYR A 1 95 ? 5.847 -0.418 -5.921 1.00 81.38 95 TYR A O 1
ATOM 779 N N . PHE A 1 96 ? 6.818 -2.425 -5.732 1.00 84.56 96 PHE A N 1
ATOM 780 C CA . PHE A 1 96 ? 5.595 -3.201 -5.648 1.00 84.56 96 PHE A CA 1
ATOM 781 C C . PHE A 1 96 ? 5.598 -4.017 -4.358 1.00 84.56 96 PHE A C 1
ATOM 783 O O . PHE A 1 96 ? 6.478 -4.847 -4.132 1.00 84.56 96 PHE A O 1
ATOM 790 N N . ILE A 1 97 ? 4.609 -3.772 -3.501 1.00 85.19 97 ILE A N 1
ATOM 791 C CA . ILE A 1 97 ? 4.483 -4.417 -2.193 1.00 85.19 97 ILE A CA 1
ATOM 792 C C . ILE A 1 97 ? 3.265 -5.327 -2.228 1.00 85.19 97 ILE A C 1
ATOM 794 O O . ILE A 1 97 ? 2.141 -4.852 -2.395 1.00 85.19 97 ILE A O 1
ATOM 798 N N . GLN A 1 98 ? 3.467 -6.621 -2.006 1.00 87.81 98 GLN A N 1
ATOM 799 C CA . GLN A 1 98 ? 2.387 -7.567 -1.730 1.00 87.81 98 GLN A CA 1
ATOM 800 C C . GLN A 1 98 ? 2.450 -7.954 -0.266 1.00 87.81 98 GLN A C 1
ATOM 802 O O . GLN A 1 98 ? 3.486 -8.407 0.212 1.00 87.81 98 GLN A O 1
ATOM 807 N N . GLY A 1 99 ? 1.353 -7.793 0.461 1.00 87.06 99 GLY A N 1
ATOM 808 C CA . GLY A 1 99 ? 1.368 -8.030 1.895 1.00 87.06 99 GLY A CA 1
ATOM 809 C C . GLY A 1 99 ? 0.115 -8.702 2.410 1.00 87.06 99 GLY A C 1
ATOM 810 O O . GLY A 1 99 ? -0.960 -8.659 1.805 1.00 87.06 99 GLY A O 1
ATOM 811 N N . LYS A 1 100 ? 0.269 -9.299 3.590 1.00 86.25 100 LYS A N 1
ATOM 812 C CA . LYS A 1 100 ? -0.854 -9.760 4.403 1.00 86.25 100 LYS A CA 1
ATOM 813 C C . LYS A 1 100 ? -1.225 -8.692 5.419 1.00 86.25 100 LYS A C 1
ATOM 815 O O . LYS A 1 100 ? -0.360 -8.007 5.973 1.00 86.25 100 LYS A O 1
ATOM 820 N N . TYR A 1 101 ? -2.512 -8.581 5.702 1.00 83.88 101 TYR A N 1
ATOM 821 C CA . TYR A 1 101 ? -3.027 -7.749 6.772 1.00 83.88 101 TYR A CA 1
ATOM 822 C C . TYR A 1 101 ? -3.890 -8.568 7.728 1.00 83.88 101 TYR A C 1
ATOM 824 O O . TYR A 1 101 ? -4.418 -9.628 7.392 1.00 83.88 101 TYR A O 1
ATOM 832 N N . ARG A 1 102 ? -4.053 -8.054 8.943 1.00 81.00 102 ARG A N 1
ATOM 833 C CA . ARG A 1 102 ? -4.948 -8.630 9.952 1.00 81.00 102 ARG A CA 1
ATOM 834 C C . ARG A 1 102 ? -5.778 -7.544 10.608 1.00 81.00 102 ARG A C 1
ATOM 836 O O . ARG A 1 102 ? -5.328 -6.408 10.740 1.00 81.00 102 ARG A O 1
ATOM 843 N N . LYS A 1 103 ? -6.977 -7.894 11.056 1.00 77.81 103 LYS A N 1
ATOM 844 C CA . LYS A 1 103 ? -7.738 -7.038 11.968 1.00 77.81 103 LYS A CA 1
ATOM 845 C C . LYS A 1 103 ? -7.246 -7.291 13.385 1.00 77.81 103 LYS A C 1
ATOM 847 O O . LYS A 1 103 ? -7.112 -8.444 13.782 1.00 77.81 103 LYS A O 1
ATOM 852 N N . ASP A 1 104 ? -6.953 -6.232 14.126 1.00 75.12 104 ASP A N 1
ATOM 853 C CA . ASP A 1 104 ? -6.679 -6.361 15.557 1.00 75.12 104 ASP A CA 1
ATOM 854 C C . ASP A 1 104 ? -7.948 -6.263 16.409 1.00 75.12 104 ASP A C 1
ATOM 856 O O . ASP A 1 104 ? -9.044 -6.039 15.898 1.00 75.12 104 ASP A O 1
ATOM 860 N N . GLU A 1 105 ? -7.795 -6.403 17.725 1.00 74.06 105 GLU A N 1
ATOM 861 C CA . GLU A 1 105 ? -8.882 -6.314 18.714 1.00 74.06 105 GLU A CA 1
ATOM 862 C C . GLU A 1 105 ? -9.633 -4.974 18.671 1.00 74.06 105 GLU A C 1
ATOM 864 O O . GLU A 1 105 ? -10.787 -4.876 19.081 1.00 74.06 105 GLU A O 1
ATOM 869 N N . LYS A 1 106 ? -8.997 -3.928 18.133 1.00 70.69 106 LYS A N 1
ATOM 870 C CA . LYS A 1 106 ? -9.592 -2.605 17.914 1.00 70.69 106 LYS A CA 1
ATOM 871 C C . LYS A 1 106 ? -10.070 -2.441 16.474 1.00 70.69 106 LYS A C 1
ATOM 873 O O . LYS A 1 106 ? -10.227 -1.310 16.020 1.00 70.69 106 LYS A O 1
ATOM 878 N N . SER A 1 107 ? -10.262 -3.538 15.738 1.00 67.69 107 SER A N 1
ATOM 879 C CA . SER A 1 107 ? -10.678 -3.566 14.330 1.00 67.69 107 SER A CA 1
ATOM 880 C C . SER A 1 107 ? -9.851 -2.651 13.416 1.00 67.69 107 SER A C 1
ATOM 882 O O . SER A 1 107 ? -10.351 -2.139 12.409 1.00 67.69 107 SER A O 1
ATOM 884 N N . ARG A 1 108 ? -8.585 -2.402 13.766 1.00 77.25 108 ARG A N 1
ATOM 885 C CA . ARG A 1 108 ? -7.640 -1.694 12.900 1.00 77.25 108 ARG A CA 1
ATOM 886 C C . ARG A 1 108 ? -7.070 -2.7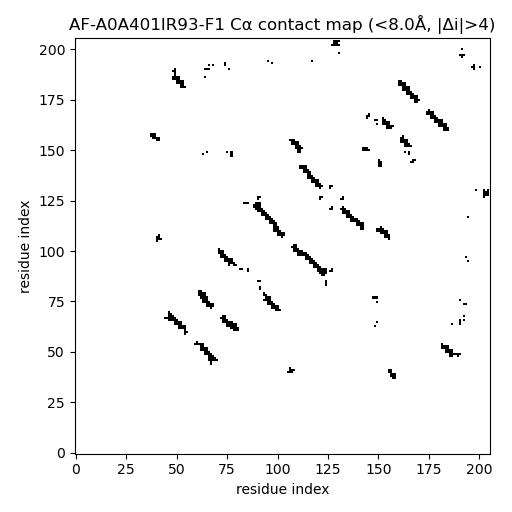04 11.920 1.00 77.25 108 ARG A C 1
ATOM 888 O O . ARG A 1 108 ? -6.704 -3.812 12.313 1.00 77.25 108 ARG A O 1
ATOM 895 N N . PHE A 1 109 ? -6.984 -2.316 10.655 1.00 79.50 109 PHE A N 1
ATOM 896 C CA . PHE A 1 109 ? -6.375 -3.139 9.615 1.00 79.50 109 PHE A CA 1
ATOM 897 C C . PHE A 1 109 ? -4.867 -2.979 9.712 1.00 79.50 109 PHE A C 1
ATOM 899 O O . PHE A 1 109 ? -4.325 -1.999 9.212 1.00 79.50 109 PHE A O 1
ATOM 906 N N . GLN A 1 110 ? -4.206 -3.897 10.406 1.00 84.69 110 GLN A N 1
ATOM 907 C CA . GLN A 1 110 ? -2.758 -3.910 10.556 1.00 84.69 110 GLN A CA 1
ATOM 908 C C . GLN A 1 110 ? -2.112 -4.474 9.290 1.00 84.69 110 GLN A C 1
ATOM 910 O O . GLN A 1 110 ? -2.319 -5.645 8.976 1.00 84.69 110 GLN A O 1
ATOM 915 N N . LEU A 1 111 ? -1.345 -3.646 8.586 1.00 83.19 111 LEU A N 1
ATOM 916 C CA . LEU A 1 111 ? -0.559 -4.015 7.412 1.00 83.19 111 LEU A CA 1
ATOM 917 C C . LEU A 1 111 ? 0.816 -4.551 7.833 1.00 83.19 111 LEU A C 1
ATOM 919 O O . LEU A 1 111 ? 1.351 -4.156 8.870 1.00 83.19 111 LEU A O 1
ATOM 923 N N . GLY A 1 112 ? 1.415 -5.384 6.984 1.00 65.56 112 GLY A N 1
ATOM 924 C CA . GLY A 1 112 ? 2.867 -5.426 6.854 1.00 65.56 112 GLY A CA 1
ATOM 925 C C . GLY A 1 112 ? 3.659 -6.154 7.940 1.00 65.56 112 GLY A C 1
ATOM 926 O O . GLY A 1 112 ? 4.772 -5.737 8.226 1.00 65.56 112 GLY A O 1
ATOM 927 N N . LYS A 1 113 ? 3.148 -7.244 8.537 1.00 65.94 113 LYS A N 1
ATOM 928 C CA . LYS A 1 113 ? 4.039 -8.147 9.308 1.00 65.94 113 LYS A CA 1
ATOM 929 C C . LYS A 1 113 ? 4.868 -9.059 8.388 1.00 65.94 113 LYS A C 1
ATOM 931 O O . LYS A 1 113 ? 6.011 -9.360 8.705 1.00 65.94 113 LYS A O 1
ATOM 936 N N . SER A 1 114 ? 4.288 -9.483 7.266 1.00 72.25 114 SER A N 1
ATOM 937 C CA . SER A 1 114 ? 4.986 -10.175 6.180 1.00 72.25 114 SER A CA 1
ATOM 938 C C . SER A 1 114 ? 4.606 -9.492 4.874 1.00 72.25 114 SER A C 1
ATOM 940 O O . SER A 1 114 ? 3.410 -9.320 4.593 1.00 72.25 114 SER A O 1
ATOM 942 N N . ILE A 1 115 ? 5.626 -9.056 4.141 1.00 80.25 115 ILE A N 1
ATOM 943 C CA . ILE A 1 115 ? 5.494 -8.457 2.820 1.00 80.25 115 ILE A CA 1
ATOM 944 C C . ILE A 1 115 ? 6.512 -9.090 1.880 1.00 80.25 115 ILE A C 1
ATOM 946 O O . ILE A 1 115 ? 7.607 -9.479 2.288 1.00 80.25 115 ILE A O 1
ATOM 950 N N . ARG A 1 116 ? 6.133 -9.168 0.612 1.00 84.12 116 ARG A N 1
ATOM 951 C CA . ARG A 1 116 ? 7.021 -9.413 -0.512 1.00 84.12 116 ARG A CA 1
ATOM 952 C C . ARG A 1 116 ? 7.194 -8.089 -1.235 1.00 84.12 116 ARG A C 1
ATOM 954 O O . ARG A 1 116 ? 6.211 -7.527 -1.726 1.00 84.12 116 ARG A O 1
ATOM 961 N N . ASN A 1 117 ? 8.433 -7.621 -1.281 1.00 82.12 117 ASN A N 1
ATOM 962 C CA . ASN A 1 117 ? 8.796 -6.404 -1.987 1.00 82.12 117 ASN A CA 1
ATOM 963 C C . ASN A 1 117 ? 9.462 -6.790 -3.301 1.00 82.12 117 ASN A C 1
ATOM 965 O O . ASN A 1 117 ? 10.410 -7.577 -3.337 1.00 82.12 117 ASN A O 1
ATOM 969 N N . THR A 1 118 ? 8.958 -6.224 -4.384 1.00 84.19 118 THR A N 1
ATOM 970 C CA . THR A 1 118 ? 9.556 -6.340 -5.703 1.00 84.19 118 THR A CA 1
ATOM 971 C C . THR A 1 118 ? 9.874 -4.949 -6.204 1.00 84.19 118 THR A C 1
ATOM 973 O O . THR A 1 118 ? 8.994 -4.092 -6.243 1.00 84.19 118 THR A O 1
ATOM 976 N N . THR A 1 119 ? 11.125 -4.736 -6.585 1.00 84.44 119 THR A N 1
ATOM 977 C CA . THR A 1 119 ? 11.568 -3.506 -7.226 1.00 84.44 119 THR A CA 1
ATOM 978 C C . THR A 1 119 ? 11.905 -3.812 -8.675 1.00 84.44 119 THR A C 1
ATOM 980 O O . THR A 1 119 ? 12.678 -4.730 -8.960 1.00 84.44 119 THR A O 1
ATOM 983 N N . LEU A 1 120 ? 11.310 -3.046 -9.582 1.00 84.00 120 LEU A N 1
ATOM 984 C CA . LEU A 1 120 ? 11.663 -3.029 -10.996 1.00 84.00 120 LEU A CA 1
ATOM 985 C C . LEU A 1 120 ? 12.525 -1.790 -11.218 1.00 84.00 120 LEU A C 1
ATOM 987 O O . LEU A 1 120 ? 12.046 -0.677 -10.995 1.00 84.00 120 LEU A O 1
ATOM 991 N N . ILE A 1 121 ? 13.791 -1.995 -11.571 1.00 84.44 121 ILE A N 1
ATOM 992 C CA . ILE A 1 121 ? 14.753 -0.922 -11.833 1.00 84.44 121 ILE A CA 1
ATOM 993 C C . ILE A 1 121 ? 14.975 -0.864 -13.336 1.00 84.44 121 ILE A C 1
ATOM 995 O O . ILE A 1 121 ? 15.305 -1.884 -13.951 1.00 84.44 121 ILE A O 1
ATOM 999 N N . PHE A 1 122 ? 14.786 0.318 -13.903 1.00 82.06 122 PHE A N 1
ATOM 1000 C CA . PHE A 1 122 ? 15.021 0.595 -15.309 1.00 82.06 122 PHE A CA 1
ATOM 1001 C C . PHE A 1 122 ? 16.300 1.417 -15.421 1.00 82.06 122 PHE A C 1
ATOM 1003 O O . PHE A 1 122 ? 16.484 2.354 -14.651 1.00 82.06 122 PHE A O 1
ATOM 1010 N N . ASP A 1 123 ? 17.185 1.055 -16.349 1.00 83.50 123 ASP A N 1
ATOM 1011 C CA . ASP A 1 123 ? 18.434 1.797 -16.550 1.00 83.50 123 ASP A CA 1
ATOM 1012 C C . ASP A 1 123 ? 18.161 3.135 -17.274 1.00 83.50 123 ASP A C 1
ATOM 1014 O O . ASP A 1 123 ? 18.915 4.079 -17.106 1.00 83.50 123 ASP A O 1
ATOM 1018 N N . SER A 1 124 ? 17.051 3.250 -18.020 1.00 81.44 124 SER A N 1
ATOM 1019 C CA . SER A 1 124 ? 16.599 4.488 -18.673 1.00 81.44 124 SER A CA 1
ATOM 1020 C C . SER A 1 124 ? 15.071 4.531 -18.855 1.00 81.44 124 SER A C 1
ATOM 1022 O O . SER A 1 124 ? 14.384 3.512 -18.723 1.00 81.44 124 SER A O 1
ATOM 1024 N N . TYR A 1 125 ? 14.509 5.694 -19.217 1.00 77.81 125 TYR A N 1
ATOM 1025 C CA . TYR A 1 125 ? 13.092 5.782 -19.612 1.00 77.81 125 TYR A CA 1
ATOM 1026 C C . TYR A 1 125 ? 12.787 4.945 -20.865 1.00 77.81 125 TYR A C 1
ATOM 1028 O O . TYR A 1 125 ? 11.750 4.291 -20.941 1.00 77.81 125 TYR A O 1
ATOM 1036 N N . ALA A 1 126 ? 13.715 4.891 -21.826 1.00 80.38 126 ALA A N 1
ATOM 1037 C CA . ALA A 1 126 ? 13.563 4.056 -23.015 1.00 80.38 126 ALA A CA 1
ATOM 1038 C C . ALA A 1 126 ? 13.485 2.561 -22.657 1.00 80.38 126 ALA A C 1
ATOM 1040 O O . ALA A 1 126 ? 12.723 1.816 -23.276 1.00 80.38 126 ALA A O 1
ATOM 1041 N N . ASP A 1 127 ? 14.231 2.116 -21.645 1.00 80.44 127 ASP A N 1
ATOM 1042 C CA . ASP A 1 127 ? 14.142 0.743 -21.137 1.00 80.44 127 ASP A CA 1
ATOM 1043 C C . ASP A 1 127 ? 12.820 0.504 -20.400 1.00 80.44 127 ASP A C 1
ATOM 1045 O O . ASP A 1 127 ? 12.208 -0.558 -20.546 1.00 80.44 127 ASP A O 1
ATOM 1049 N N . PHE A 1 128 ? 12.301 1.521 -19.704 1.00 78.31 128 PHE A N 1
ATOM 1050 C CA . PHE A 1 128 ? 10.936 1.503 -19.180 1.00 78.31 128 PHE A CA 1
ATOM 1051 C C . PHE A 1 128 ? 9.887 1.354 -20.290 1.00 78.31 128 PHE A C 1
ATOM 1053 O O . PHE A 1 128 ? 9.038 0.466 -20.204 1.00 78.31 128 PHE A O 1
ATOM 1060 N N . GLU A 1 129 ? 9.954 2.122 -21.375 1.00 77.19 129 GLU A N 1
ATOM 1061 C CA . GLU A 1 129 ? 9.037 1.940 -22.510 1.00 77.19 129 GLU A CA 1
ATOM 1062 C C . GLU A 1 129 ? 9.175 0.546 -23.137 1.00 77.19 129 GLU A C 1
ATOM 1064 O O . GLU A 1 129 ? 8.186 -0.070 -23.549 1.00 77.19 129 GLU A O 1
ATOM 1069 N N . LYS A 1 130 ? 10.400 0.011 -23.166 1.00 78.38 130 LYS A N 1
ATOM 1070 C CA . LYS A 1 130 ? 10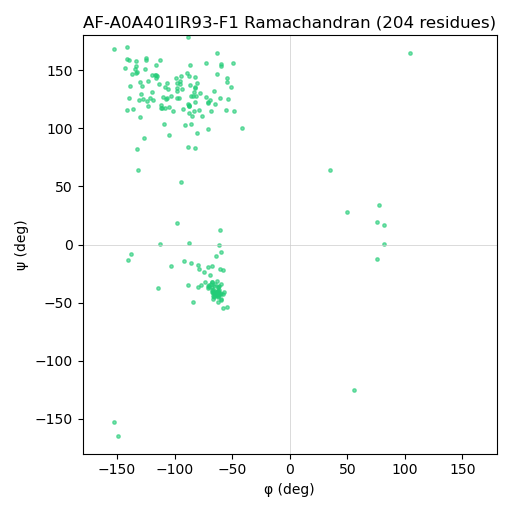.699 -1.303 -23.732 1.00 78.38 130 LYS A CA 1
ATOM 1071 C C . LYS A 1 130 ? 10.359 -2.481 -22.824 1.00 78.38 130 LYS A C 1
ATOM 1073 O O . LYS A 1 130 ? 10.255 -3.588 -23.355 1.00 78.38 130 LYS A O 1
ATOM 1078 N N . GLY A 1 131 ? 10.167 -2.276 -21.526 1.00 76.62 131 GLY A N 1
ATOM 1079 C CA . GLY A 1 131 ? 10.015 -3.378 -20.573 1.00 76.62 131 GLY A CA 1
ATOM 1080 C C . GLY A 1 131 ? 11.310 -4.092 -20.219 1.00 76.62 131 GLY A C 1
ATOM 1081 O O . GLY A 1 131 ? 11.250 -5.210 -19.712 1.00 76.62 131 GLY A O 1
ATOM 1082 N N . ASP A 1 132 ? 12.453 -3.454 -20.453 1.00 83.19 132 ASP A N 1
ATOM 1083 C CA . ASP A 1 132 ? 13.763 -3.990 -20.111 1.00 83.19 132 ASP A CA 1
ATOM 1084 C C . ASP A 1 132 ? 14.125 -3.516 -18.695 1.00 83.19 132 ASP A C 1
ATOM 1086 O O . ASP A 1 132 ? 14.456 -2.357 -18.469 1.00 83.19 132 ASP A O 1
ATOM 1090 N N . PHE A 1 133 ? 14.003 -4.399 -17.700 1.00 84.88 133 PHE A N 1
ATOM 1091 C CA . PHE A 1 133 ? 14.270 -4.062 -16.298 1.00 84.88 133 PHE A CA 1
ATOM 1092 C C . PHE A 1 133 ? 15.126 -5.098 -15.591 1.00 84.88 133 PHE A C 1
ATOM 1094 O O . PHE A 1 133 ? 15.066 -6.302 -15.856 1.00 84.88 133 PHE A O 1
ATOM 1101 N N . LYS A 1 134 ? 15.844 -4.625 -14.574 1.00 85.88 134 LYS A N 1
ATOM 1102 C CA . LYS A 1 134 ? 16.416 -5.478 -13.536 1.00 85.88 134 LYS A CA 1
ATOM 1103 C C . LYS A 1 134 ? 15.374 -5.667 -12.444 1.00 85.88 134 LYS A C 1
ATOM 1105 O O . LYS A 1 134 ? 14.929 -4.716 -11.800 1.00 85.88 134 LYS A O 1
ATOM 1110 N N . LYS A 1 135 ? 14.983 -6.920 -12.227 1.00 84.38 135 LYS A N 1
ATOM 1111 C CA . LYS A 1 135 ? 14.096 -7.297 -11.129 1.00 84.38 135 LYS A CA 1
ATOM 1112 C C . LYS A 1 135 ? 14.916 -7.584 -9.883 1.00 84.38 135 LYS A C 1
ATOM 1114 O O . LYS A 1 135 ? 15.704 -8.528 -9.870 1.00 84.38 135 LYS A O 1
ATOM 1119 N N . ASN A 1 136 ? 14.666 -6.834 -8.819 1.00 80.81 136 ASN A N 1
ATOM 1120 C CA . ASN A 1 136 ? 15.129 -7.191 -7.488 1.00 80.81 136 ASN A CA 1
ATOM 1121 C C . ASN A 1 136 ? 13.932 -7.641 -6.650 1.00 80.81 136 ASN A C 1
ATOM 1123 O O . ASN A 1 136 ? 12.988 -6.883 -6.422 1.00 80.81 136 ASN A O 1
ATOM 1127 N N . GLU A 1 137 ? 13.955 -8.893 -6.210 1.00 77.75 137 GLU A N 1
ATOM 1128 C CA . GLU A 1 137 ? 12.921 -9.444 -5.353 1.00 77.75 137 GLU A CA 1
ATOM 1129 C C . GLU A 1 137 ? 13.496 -9.722 -3.972 1.00 77.75 137 GLU A C 1
ATOM 1131 O O . GLU A 1 137 ? 14.369 -10.572 -3.798 1.00 77.75 137 GLU A O 1
ATOM 1136 N N . LEU A 1 138 ? 12.961 -9.029 -2.973 1.00 69.00 138 LEU A N 1
ATOM 1137 C CA . LEU A 1 138 ? 13.227 -9.359 -1.587 1.00 69.00 138 LEU A CA 1
ATOM 1138 C C . LEU A 1 138 ? 12.188 -10.402 -1.166 1.00 69.00 138 LEU A C 1
ATOM 1140 O O . LEU A 1 138 ? 10.988 -10.114 -1.108 1.00 69.00 138 LEU A O 1
ATOM 1144 N N . SER A 1 139 ? 12.662 -11.624 -0.898 1.00 60.62 139 SER A N 1
ATOM 1145 C CA . SER A 1 139 ? 11.861 -12.721 -0.334 1.00 60.62 139 SER A CA 1
ATOM 1146 C C . SER A 1 139 ? 11.084 -12.256 0.900 1.00 60.62 139 SER A C 1
ATOM 1148 O O . SER A 1 139 ? 11.541 -11.308 1.546 1.00 60.62 139 SER A O 1
ATOM 1150 N N . GLU A 1 140 ? 9.971 -12.935 1.246 1.00 62.59 140 GLU A N 1
ATOM 1151 C CA . GLU A 1 140 ? 9.160 -12.643 2.447 1.00 62.59 140 GLU A CA 1
ATOM 1152 C C . GLU A 1 140 ? 10.080 -12.348 3.637 1.00 62.59 140 GLU A C 1
ATOM 1154 O O . GLU A 1 140 ? 10.672 -13.232 4.254 1.00 62.59 140 GLU A O 1
ATOM 1159 N N . SER A 1 141 ? 10.247 -11.065 3.915 1.00 55.94 141 SER A N 1
ATOM 1160 C CA . SER A 1 141 ? 11.096 -10.561 4.975 1.00 55.94 141 SER A CA 1
ATOM 1161 C C . SER A 1 141 ? 10.224 -9.659 5.821 1.00 55.94 141 SER A C 1
ATOM 1163 O O . SER A 1 141 ? 9.215 -9.110 5.366 1.00 55.94 141 SER A O 1
ATOM 1165 N N . GLN A 1 142 ? 10.557 -9.571 7.107 1.00 55.72 142 GLN A N 1
ATOM 1166 C CA . GLN A 1 142 ? 9.882 -8.628 7.987 1.00 55.72 142 GLN A CA 1
ATOM 1167 C C . GLN A 1 142 ? 9.986 -7.253 7.337 1.00 55.72 142 GLN A C 1
ATOM 1169 O O . GLN A 1 142 ? 11.092 -6.834 6.990 1.00 55.72 142 GLN A O 1
ATOM 1174 N N . ALA A 1 143 ? 8.842 -6.595 7.142 1.00 55.59 143 ALA A N 1
ATOM 1175 C CA . ALA A 1 143 ? 8.798 -5.260 6.576 1.00 55.59 143 ALA A CA 1
ATOM 1176 C C . ALA A 1 143 ? 9.821 -4.396 7.319 1.00 55.59 143 ALA A C 1
ATOM 1178 O O . ALA A 1 143 ? 9.712 -4.195 8.533 1.00 55.59 143 ALA A O 1
ATOM 1179 N N . ARG A 1 144 ? 10.870 -3.937 6.630 1.00 54.91 144 ARG A N 1
ATOM 1180 C CA . ARG A 1 144 ? 11.781 -2.972 7.242 1.00 54.91 144 ARG A CA 1
ATOM 1181 C C . ARG A 1 144 ? 10.938 -1.722 7.461 1.00 54.91 144 ARG A C 1
ATOM 1183 O O . ARG A 1 144 ? 10.379 -1.209 6.511 1.00 54.91 144 ARG A O 1
ATOM 1190 N N . LYS A 1 145 ? 10.807 -1.255 8.704 1.00 52.66 145 LYS A N 1
ATOM 1191 C CA . LYS A 1 145 ? 9.878 -0.186 9.142 1.00 52.66 145 LYS A CA 1
ATOM 1192 C C . LYS A 1 145 ? 10.074 1.195 8.479 1.00 52.66 145 LYS A C 1
ATOM 1194 O O . LYS A 1 145 ? 9.586 2.184 9.026 1.00 52.66 145 LYS A O 1
ATOM 1199 N N . PHE A 1 146 ? 10.857 1.310 7.411 1.00 50.44 146 PHE A N 1
ATOM 1200 C CA . PHE A 1 146 ? 11.680 2.494 7.189 1.00 50.44 146 PHE A CA 1
ATOM 1201 C C . PHE A 1 146 ? 11.719 3.030 5.760 1.00 50.44 146 PHE A C 1
ATOM 1203 O O . PHE A 1 146 ? 12.281 4.107 5.602 1.00 50.44 146 PHE A O 1
ATOM 1210 N N . MET A 1 147 ? 11.169 2.357 4.741 1.00 51.97 147 MET A N 1
ATOM 1211 C CA . MET A 1 147 ? 11.398 2.815 3.361 1.00 51.97 147 MET A CA 1
ATOM 1212 C C . MET A 1 147 ? 10.151 3.317 2.651 1.00 51.97 147 MET A C 1
ATOM 1214 O O . MET A 1 147 ? 10.258 4.291 1.912 1.00 51.97 147 MET A O 1
ATOM 1218 N N . LEU A 1 148 ? 8.980 2.709 2.852 1.00 60.59 148 LEU A N 1
ATOM 1219 C CA . LEU A 1 148 ? 7.838 3.001 1.984 1.00 60.59 148 LEU A CA 1
ATOM 1220 C C . LEU A 1 148 ? 6.525 3.174 2.765 1.00 60.59 148 LEU A C 1
ATOM 1222 O O . LEU A 1 148 ? 6.298 2.512 3.787 1.00 60.59 148 LEU A O 1
ATOM 1226 N N . PRO A 1 149 ? 5.605 4.051 2.309 1.00 62.81 149 PRO A N 1
ATOM 1227 C CA . PRO A 1 149 ? 4.242 4.021 2.812 1.00 62.81 149 PRO A CA 1
ATOM 1228 C C . PRO A 1 149 ? 3.665 2.607 2.624 1.00 62.81 149 PRO A C 1
ATOM 1230 O O . PRO A 1 149 ? 3.938 1.937 1.634 1.00 62.81 149 PRO A O 1
ATOM 1233 N N . PHE A 1 150 ? 2.859 2.164 3.596 1.00 73.44 150 PHE A N 1
ATOM 1234 C CA . PHE A 1 150 ? 2.235 0.828 3.684 1.00 73.44 150 PHE A CA 1
ATOM 1235 C C . PHE A 1 150 ? 3.089 -0.330 4.237 1.00 73.44 150 PHE A C 1
ATOM 1237 O O . PHE A 1 150 ? 2.683 -1.492 4.134 1.00 73.44 150 PHE A O 1
ATOM 1244 N N . GLU A 1 151 ? 4.193 -0.025 4.920 1.00 71.38 151 GLU A N 1
ATOM 1245 C CA . GLU A 1 151 ? 4.974 -0.982 5.718 1.00 71.38 151 GLU A CA 1
ATOM 1246 C C . GLU A 1 151 ? 4.619 -0.903 7.224 1.00 71.38 151 GLU A C 1
ATOM 1248 O O . GLU A 1 151 ? 4.537 0.181 7.802 1.00 71.38 151 GLU A O 1
ATOM 1253 N N . GLU A 1 152 ? 4.376 -2.063 7.854 1.00 73.44 152 GLU A N 1
ATOM 1254 C CA . GLU A 1 152 ? 4.150 -2.278 9.301 1.00 73.44 152 GLU A CA 1
ATOM 1255 C C . GLU A 1 152 ? 3.396 -1.161 10.062 1.00 73.44 152 GLU A C 1
ATOM 1257 O O . GLU A 1 152 ? 3.912 -0.515 10.984 1.00 73.44 152 GLU A O 1
ATOM 1262 N N . ASN A 1 153 ? 2.129 -0.93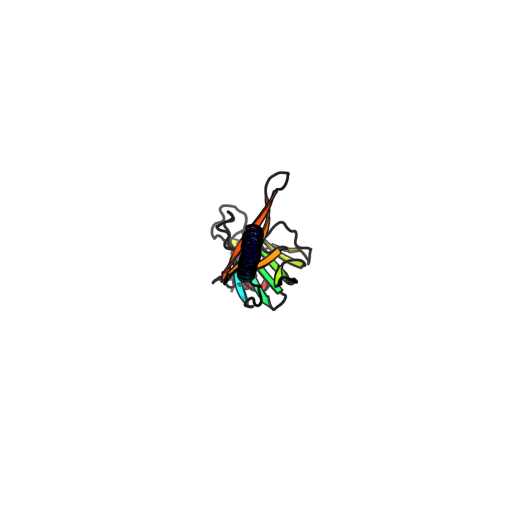1 9.716 1.00 79.94 153 ASN A N 1
ATOM 1263 C CA . ASN A 1 153 ? 1.285 0.023 10.438 1.00 79.94 153 ASN A CA 1
ATOM 1264 C C . ASN A 1 153 ? -0.193 -0.351 10.333 1.00 79.94 153 ASN A C 1
ATOM 1266 O O . ASN A 1 153 ? -0.516 -1.530 10.217 1.00 79.94 153 ASN A O 1
ATOM 1270 N N . PHE A 1 154 ? -1.118 0.606 10.416 1.00 84.00 154 PHE A N 1
ATOM 1271 C CA . PHE A 1 154 ? -2.531 0.281 10.279 1.00 84.00 154 PHE A CA 1
ATOM 1272 C C . PHE A 1 154 ? -3.368 1.319 9.549 1.00 84.00 154 PHE A C 1
ATOM 1274 O O . PHE A 1 154 ? -3.129 2.525 9.620 1.00 84.00 154 PHE A O 1
ATOM 1281 N N . VAL A 1 155 ? -4.430 0.824 8.921 1.00 84.94 155 VAL A N 1
ATOM 1282 C CA . VAL A 1 155 ? -5.550 1.628 8.444 1.00 84.94 155 VAL A CA 1
ATOM 1283 C C . VAL A 1 155 ? -6.647 1.655 9.505 1.00 84.94 155 VAL A C 1
ATOM 1285 O O . VAL A 1 155 ? -7.026 0.631 10.082 1.00 84.94 155 VAL A O 1
ATOM 1288 N N . GLN A 1 156 ? -7.158 2.853 9.765 1.00 83.62 156 GLN A N 1
ATOM 1289 C CA . GLN A 1 156 ? -8.293 3.121 10.645 1.00 83.62 156 GLN A CA 1
ATOM 1290 C C . GLN A 1 156 ? -9.373 3.899 9.889 1.00 83.62 156 GLN A C 1
ATOM 1292 O O . GLN A 1 156 ? -9.090 4.558 8.893 1.00 83.62 156 GLN A O 1
ATOM 1297 N N . LYS A 1 157 ? -10.608 3.878 10.383 1.00 79.69 157 LYS A N 1
ATOM 1298 C CA . LYS A 1 157 ? -11.716 4.672 9.849 1.00 79.69 157 LYS A CA 1
ATOM 1299 C C . LYS A 1 157 ? -12.028 5.784 10.845 1.00 79.69 157 LYS A C 1
ATOM 1301 O O . LYS A 1 157 ? -12.045 5.548 12.048 1.00 79.69 157 LYS A O 1
ATOM 1306 N N . LYS A 1 158 ? -12.231 6.998 10.340 1.00 79.25 158 LYS A N 1
ATOM 1307 C CA . LYS A 1 158 ? -12.669 8.169 11.111 1.00 79.25 158 LYS A CA 1
ATOM 1308 C C . LYS A 1 158 ? -13.846 8.788 10.368 1.00 79.25 158 LYS A C 1
ATOM 1310 O O . LYS A 1 158 ? -13.689 9.285 9.250 1.00 79.25 158 LYS A O 1
ATOM 1315 N N . GLY A 1 159 ? -15.044 8.678 10.937 1.00 78.50 159 GLY A N 1
ATOM 1316 C CA . GLY A 1 159 ? -16.285 8.989 10.221 1.00 78.50 159 GLY A CA 1
ATOM 1317 C C . GLY A 1 159 ? -16.420 8.187 8.916 1.00 78.50 159 GLY A C 1
ATOM 1318 O O . GLY A 1 159 ? -16.337 6.960 8.915 1.00 78.50 159 GLY A O 1
ATOM 1319 N N . LYS A 1 160 ? -16.613 8.872 7.782 1.00 77.69 160 LYS A N 1
ATOM 1320 C CA . LYS A 1 160 ? -16.751 8.245 6.449 1.00 77.69 160 LYS A CA 1
ATOM 1321 C C . LYS A 1 160 ? -15.427 8.005 5.711 1.00 77.69 160 LYS A C 1
ATOM 1323 O 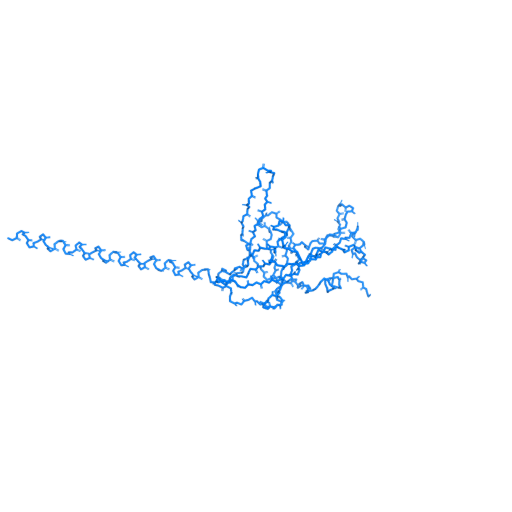O . LYS A 1 160 ? -15.447 7.513 4.585 1.00 77.69 160 LYS A O 1
ATOM 1328 N N . TYR A 1 161 ? -14.298 8.349 6.324 1.00 82.44 161 TYR A N 1
ATOM 1329 C CA . TYR A 1 161 ? -12.993 8.386 5.670 1.00 82.44 161 TYR A CA 1
ATOM 1330 C C . TYR A 1 161 ? -12.038 7.348 6.262 1.00 82.44 161 TYR A C 1
ATOM 1332 O O . TYR A 1 161 ? -12.062 7.071 7.464 1.00 82.44 161 TYR A O 1
ATOM 1340 N N . TYR A 1 162 ? -11.183 6.780 5.416 1.00 84.12 162 TYR A N 1
ATOM 1341 C CA . TYR A 1 162 ? -10.128 5.861 5.835 1.00 84.12 162 TYR A CA 1
ATOM 1342 C C . TYR A 1 162 ? -8.828 6.631 6.019 1.00 84.12 162 TYR A C 1
ATOM 1344 O O . TYR A 1 162 ? -8.512 7.514 5.236 1.00 84.12 162 TYR A O 1
ATOM 1352 N N . PHE A 1 163 ? -8.056 6.304 7.041 1.00 83.88 163 PHE A N 1
ATOM 1353 C CA . PHE A 1 163 ? -6.774 6.932 7.310 1.00 83.88 163 PHE A CA 1
ATOM 1354 C C . PHE A 1 163 ? -5.717 5.862 7.502 1.00 83.88 163 PHE A C 1
ATOM 1356 O O . PHE A 1 163 ? -5.897 4.959 8.320 1.00 83.88 163 PHE A O 1
ATOM 1363 N N . TYR A 1 164 ? -4.606 5.988 6.791 1.00 84.06 164 TYR A N 1
ATOM 1364 C CA . TYR A 1 164 ? -3.408 5.216 7.064 1.00 84.06 164 TYR A CA 1
ATOM 1365 C C . TYR A 1 164 ? -2.598 5.940 8.131 1.00 84.06 164 TYR A C 1
ATOM 1367 O O . TYR A 1 164 ? -2.330 7.139 8.018 1.00 84.06 164 TYR A O 1
ATOM 1375 N N . ARG A 1 165 ? -2.236 5.225 9.192 1.00 81.81 165 ARG A N 1
ATOM 1376 C CA . ARG A 1 165 ? -1.219 5.706 10.114 1.00 81.81 165 ARG A CA 1
ATOM 1377 C C . ARG A 1 165 ? 0.133 5.384 9.515 1.00 81.81 165 ARG A C 1
ATOM 1379 O O . ARG A 1 165 ? 0.391 4.227 9.217 1.00 81.81 165 ARG A O 1
ATOM 1386 N N . TRP A 1 166 ? 1.000 6.375 9.416 1.00 75.94 166 TRP A N 1
ATOM 1387 C CA . TRP A 1 166 ? 2.388 6.164 9.033 1.00 75.94 166 TRP A CA 1
ATOM 1388 C C . TRP A 1 166 ? 3.315 6.481 10.209 1.00 75.94 166 TRP A C 1
ATOM 1390 O O . TRP A 1 166 ? 2.939 7.154 11.180 1.00 75.94 166 TRP A O 1
ATOM 1400 N N . LYS A 1 167 ? 4.523 5.926 10.156 1.00 72.62 167 LYS A N 1
ATOM 1401 C CA . LYS A 1 167 ? 5.604 6.181 11.106 1.00 72.62 167 LYS A CA 1
ATOM 1402 C C . LYS A 1 167 ? 6.893 6.217 10.295 1.00 72.62 167 LYS A C 1
ATOM 1404 O O . LYS A 1 167 ? 7.241 5.190 9.734 1.00 72.62 167 LYS A O 1
ATOM 1409 N N . THR A 1 168 ? 7.564 7.362 10.247 1.00 65.81 168 THR A N 1
ATOM 1410 C CA . THR A 1 168 ? 8.874 7.491 9.596 1.00 65.81 168 THR A CA 1
ATOM 1411 C C . THR A 1 168 ? 9.939 7.864 10.619 1.00 65.81 168 THR A C 1
ATOM 1413 O O . THR A 1 168 ? 9.623 8.437 11.671 1.00 65.81 168 THR A O 1
ATOM 1416 N N . MET A 1 169 ? 11.188 7.524 10.326 1.00 61.19 169 MET A N 1
ATOM 1417 C CA . MET A 1 169 ? 12.354 8.105 10.985 1.00 61.19 169 MET A CA 1
ATOM 1418 C C . MET A 1 169 ? 12.885 9.203 10.068 1.00 61.19 169 MET A C 1
ATOM 1420 O O . MET A 1 169 ? 13.084 8.956 8.885 1.00 61.19 169 MET A O 1
ATOM 1424 N N . GLN A 1 170 ? 13.050 10.415 10.590 1.00 56.88 170 GLN A N 1
ATOM 1425 C CA . GLN A 1 170 ? 13.517 11.559 9.808 1.00 56.88 170 GLN A CA 1
ATOM 1426 C C . GLN A 1 170 ? 14.665 12.252 10.551 1.00 56.88 170 GLN A C 1
ATOM 1428 O O . GLN A 1 170 ? 14.588 12.410 11.774 1.00 56.88 170 GLN A O 1
ATOM 1433 N N . GLY A 1 171 ? 15.687 12.673 9.801 1.00 50.44 171 GLY A N 1
ATOM 1434 C CA . GLY A 1 171 ? 16.809 13.487 10.278 1.00 50.44 171 GLY A CA 1
ATOM 1435 C C . GLY A 1 171 ? 18.128 12.735 10.475 1.00 50.44 171 GLY A C 1
ATOM 1436 O O . GLY A 1 171 ? 18.155 11.504 10.541 1.00 50.44 171 GLY A O 1
ATOM 1437 N N . ASP A 1 172 ? 19.201 13.518 10.592 1.00 47.28 172 ASP A N 1
ATOM 1438 C CA . ASP A 1 172 ? 20.504 13.072 11.083 1.00 47.28 172 ASP A CA 1
ATOM 1439 C C . ASP A 1 172 ? 20.451 12.836 12.599 1.00 47.28 172 ASP A C 1
ATOM 1441 O O . ASP A 1 172 ? 19.586 13.349 13.310 1.00 47.28 172 ASP A O 1
ATOM 1445 N N . TYR A 1 173 ? 21.350 11.989 13.087 1.00 37.47 173 TYR A N 1
ATOM 1446 C CA . TYR A 1 173 ? 21.327 11.413 14.430 1.00 37.47 173 TYR A CA 1
ATOM 1447 C C . TYR A 1 173 ? 21.171 12.466 15.559 1.00 37.47 173 TYR A C 1
ATOM 1449 O O . TYR A 1 173 ? 21.907 13.453 15.562 1.00 37.47 173 TYR A O 1
ATOM 1457 N N . PRO A 1 174 ? 20.303 12.246 16.574 1.00 51.78 174 PRO A N 1
ATOM 1458 C CA . PRO A 1 174 ? 19.470 11.065 16.798 1.00 51.78 174 PRO A CA 1
ATOM 1459 C C . PRO A 1 174 ? 18.167 11.080 15.983 1.00 51.78 174 PRO A C 1
ATOM 1461 O O . PRO A 1 174 ? 17.425 12.058 15.977 1.00 51.78 174 PRO A O 1
ATOM 1464 N N . TYR A 1 175 ? 17.835 9.941 15.364 1.00 60.41 175 TYR A N 1
ATOM 1465 C CA . TYR A 1 175 ? 16.632 9.791 14.540 1.00 60.41 175 TYR A CA 1
ATOM 1466 C C . TYR A 1 175 ? 15.352 10.161 15.299 1.00 60.41 175 TYR A C 1
ATOM 1468 O O . TYR A 1 175 ? 14.923 9.460 16.226 1.00 60.41 175 TYR A O 1
ATOM 1476 N N . HIS A 1 176 ? 14.665 11.211 14.853 1.00 59.25 176 HIS A N 1
ATOM 1477 C CA . HIS A 1 176 ? 13.353 11.540 15.385 1.00 59.25 176 HIS A CA 1
ATOM 1478 C C . HIS A 1 176 ? 12.278 10.714 14.676 1.00 59.25 176 HIS A C 1
ATOM 1480 O O . HIS A 1 176 ? 12.169 10.663 13.451 1.00 59.25 176 HIS A O 1
ATOM 1486 N N . THR A 1 177 ? 11.448 10.038 15.470 1.00 69.19 177 THR A N 1
ATOM 1487 C CA . THR A 1 177 ? 10.292 9.310 14.946 1.00 69.19 177 THR A CA 1
ATOM 1488 C C . THR A 1 177 ? 9.126 10.273 14.749 1.00 69.19 177 THR A C 1
ATOM 1490 O O . THR A 1 177 ? 8.537 10.733 15.730 1.00 69.19 177 THR A O 1
ATOM 1493 N N . ARG A 1 178 ? 8.702 10.482 13.502 1.00 69.12 178 ARG A N 1
ATOM 1494 C CA . ARG A 1 178 ? 7.469 11.213 13.185 1.00 69.12 178 ARG A CA 1
ATOM 1495 C C . ARG A 1 178 ? 6.334 10.226 12.924 1.00 69.12 178 ARG A C 1
ATOM 1497 O O . ARG A 1 178 ? 6.528 9.160 12.339 1.00 69.12 178 ARG A O 1
ATOM 1504 N N . LYS A 1 179 ? 5.139 10.542 13.422 1.00 76.19 179 LYS A N 1
ATOM 1505 C CA . LYS A 1 179 ? 3.923 9.742 13.218 1.00 76.19 179 LYS A CA 1
ATOM 1506 C C . LYS A 1 179 ? 2.825 10.655 12.706 1.00 76.19 179 LYS A C 1
ATOM 1508 O O . LYS A 1 179 ? 2.620 11.725 13.274 1.00 76.19 179 LYS A O 1
ATOM 1513 N N . GLY A 1 180 ? 2.090 10.192 11.707 1.00 76.44 180 GLY A N 1
ATOM 1514 C CA . GLY A 1 180 ? 0.993 10.941 11.110 1.00 76.44 180 GLY A CA 1
ATOM 1515 C C . GLY A 1 180 ? -0.185 10.046 10.758 1.00 76.44 180 GLY A C 1
ATOM 1516 O O . GLY A 1 180 ? -0.113 8.816 10.836 1.00 76.44 180 GLY A O 1
ATOM 1517 N N . PHE A 1 181 ? -1.291 10.688 10.400 1.00 79.56 181 PHE A N 1
ATOM 1518 C CA . PHE A 1 181 ? -2.433 10.032 9.784 1.00 79.56 181 PHE A CA 1
ATOM 1519 C C . PHE A 1 181 ? -2.734 10.728 8.471 1.00 79.56 181 PHE A C 1
ATOM 1521 O O . PHE A 1 181 ? -3.036 11.919 8.470 1.00 79.56 181 PHE A O 1
ATOM 1528 N N . VAL A 1 182 ? -2.736 9.962 7.388 1.00 79.56 182 VAL A N 1
ATOM 1529 C CA . VAL A 1 182 ? -3.066 10.470 6.058 1.00 79.56 182 VAL A CA 1
ATOM 1530 C C . VAL A 1 182 ? -4.348 9.839 5.574 1.00 79.56 182 VAL A C 1
ATOM 1532 O O . VAL A 1 182 ? -4.600 8.652 5.780 1.00 79.56 182 VAL A O 1
ATOM 1535 N N . HIS A 1 183 ? -5.185 10.666 4.963 1.00 84.38 183 HIS A N 1
ATOM 1536 C CA . HIS A 1 183 ? -6.447 10.239 4.391 1.00 84.38 183 HIS A CA 1
ATOM 1537 C C . HIS A 1 183 ? -6.186 9.357 3.164 1.00 84.38 183 HIS A C 1
ATOM 1539 O O . HIS A 1 183 ? -5.538 9.778 2.211 1.00 84.38 183 HIS A O 1
ATOM 1545 N N . LEU A 1 184 ? -6.744 8.149 3.183 1.00 84.75 184 LEU A N 1
ATOM 1546 C CA . LEU A 1 184 ? -6.856 7.274 2.027 1.00 84.75 184 LEU A CA 1
ATOM 1547 C C . LEU A 1 184 ? -8.115 7.629 1.240 1.00 84.75 184 LEU A C 1
ATOM 1549 O O . LEU A 1 184 ? -9.238 7.288 1.629 1.00 84.75 184 LEU A O 1
ATOM 1553 N N . ARG A 1 185 ? -7.922 8.321 0.120 1.00 87.25 185 ARG A N 1
ATOM 1554 C CA . ARG A 1 185 ? -9.007 8.698 -0.791 1.00 87.25 185 ARG A CA 1
ATOM 1555 C C . ARG A 1 185 ? -9.207 7.587 -1.811 1.00 87.25 185 ARG A C 1
ATOM 1557 O O . ARG A 1 185 ? -8.243 6.945 -2.209 1.00 87.25 185 ARG A O 1
ATOM 1564 N N . LYS A 1 186 ? -10.437 7.360 -2.277 1.00 87.50 186 LYS A N 1
ATOM 1565 C CA . LYS A 1 186 ? -10.653 6.457 -3.419 1.00 87.50 186 LYS A CA 1
ATOM 1566 C C . LYS A 1 186 ? -9.903 7.009 -4.633 1.00 87.50 186 LYS A C 1
ATOM 1568 O O . LYS A 1 186 ? -10.091 8.173 -4.983 1.00 87.50 186 LYS A O 1
ATOM 1573 N N . ALA A 1 187 ? -9.063 6.188 -5.249 1.00 85.19 187 ALA A N 1
ATOM 1574 C CA . ALA A 1 187 ? -8.352 6.555 -6.463 1.00 85.19 187 ALA A CA 1
ATOM 1575 C C . ALA A 1 187 ? -9.211 6.223 -7.690 1.00 85.19 187 ALA A C 1
ATOM 1577 O O . ALA A 1 187 ? -9.919 5.216 -7.700 1.00 85.19 187 ALA A O 1
ATOM 1578 N N . LYS A 1 188 ? -9.121 7.051 -8.739 1.00 83.81 188 LYS A N 1
ATOM 1579 C CA . LYS A 1 188 ? -9.627 6.689 -10.077 1.00 83.81 188 LYS A CA 1
ATOM 1580 C C . LYS A 1 188 ? -8.720 5.657 -10.753 1.00 83.81 188 LYS A C 1
ATOM 1582 O O . LYS A 1 188 ? -9.196 4.821 -11.509 1.00 83.81 188 LYS A O 1
ATOM 1587 N N . LYS A 1 189 ? -7.414 5.728 -10.472 1.00 81.75 189 LYS A N 1
ATOM 1588 C CA . LYS A 1 189 ? -6.410 4.783 -10.961 1.00 81.75 189 LYS A CA 1
ATOM 1589 C C . LYS A 1 189 ? -6.608 3.449 -10.250 1.00 81.75 189 LYS A C 1
ATOM 1591 O O . LYS A 1 189 ? -6.577 3.399 -9.024 1.00 81.75 189 LYS A O 1
ATOM 1596 N N . ASP A 1 190 ? -6.819 2.391 -11.023 1.00 85.50 190 ASP A N 1
ATOM 1597 C CA . ASP A 1 190 ? -6.846 1.027 -10.507 1.00 85.50 190 ASP A CA 1
ATOM 1598 C C . ASP A 1 190 ? -5.452 0.410 -10.619 1.00 85.50 190 ASP A C 1
ATOM 1600 O O . ASP A 1 190 ? -4.931 0.269 -11.733 1.00 85.50 190 ASP A O 1
ATOM 1604 N N . ILE A 1 191 ? -4.834 0.065 -9.490 1.00 86.75 191 ILE A N 1
ATOM 1605 C CA . ILE A 1 191 ? -3.540 -0.615 -9.525 1.00 86.75 191 ILE A CA 1
ATOM 1606 C C . ILE A 1 191 ? -3.724 -2.124 -9.754 1.00 86.75 191 ILE A C 1
ATOM 1608 O O . ILE A 1 191 ? -4.682 -2.728 -9.254 1.00 86.75 191 ILE A O 1
ATOM 1612 N N . PRO A 1 192 ? -2.812 -2.747 -10.511 1.00 87.69 192 PRO A N 1
ATOM 1613 C CA . PRO A 1 192 ? -2.764 -4.194 -10.678 1.00 87.69 192 PRO A CA 1
ATOM 1614 C C . PRO A 1 192 ? -2.560 -4.948 -9.363 1.00 87.69 192 PRO A C 1
ATOM 1616 O O . PRO A 1 192 ? -2.042 -4.392 -8.397 1.00 87.69 192 PRO A O 1
ATOM 1619 N N . THR A 1 193 ? -2.987 -6.210 -9.317 1.00 88.88 193 THR A N 1
ATOM 1620 C CA . THR A 1 193 ? -2.918 -7.047 -8.102 1.00 88.88 193 THR A CA 1
ATOM 1621 C C . THR A 1 193 ? -1.631 -7.864 -8.008 1.00 88.88 193 THR A C 1
ATOM 1623 O O . THR A 1 193 ? -1.280 -8.376 -6.944 1.00 88.88 193 THR A O 1
ATOM 1626 N N . THR A 1 194 ? -0.892 -7.968 -9.111 1.00 85.69 194 THR A N 1
ATOM 1627 C CA . THR A 1 194 ? 0.413 -8.630 -9.163 1.00 85.69 194 THR A CA 1
ATOM 1628 C C . THR A 1 194 ? 1.418 -7.775 -9.918 1.00 85.69 194 THR A C 1
ATOM 1630 O O . THR A 1 194 ? 1.046 -6.956 -10.756 1.00 85.69 194 THR A O 1
ATOM 1633 N N . GLU A 1 195 ? 2.700 -8.010 -9.657 1.00 81.25 195 GLU A N 1
ATOM 1634 C CA . GLU A 1 195 ? 3.808 -7.416 -10.405 1.00 81.25 195 GLU A CA 1
ATOM 1635 C C . GLU A 1 195 ? 3.697 -7.741 -11.905 1.00 81.25 195 GLU A C 1
ATOM 1637 O O . GLU A 1 195 ? 3.863 -6.864 -12.740 1.00 81.25 195 GLU A O 1
ATOM 1642 N N . LYS A 1 196 ? 3.321 -8.976 -12.270 1.00 82.50 196 LYS A N 1
ATOM 1643 C CA . LYS A 1 196 ? 3.131 -9.370 -13.678 1.00 82.50 196 LYS A CA 1
ATOM 1644 C C . LYS A 1 196 ? 2.032 -8.559 -14.363 1.00 82.50 196 LYS A C 1
ATOM 1646 O O . LYS A 1 196 ? 2.195 -8.118 -15.497 1.00 82.50 196 LYS A O 1
ATOM 1651 N N . GLU A 1 197 ? 0.904 -8.355 -13.682 1.00 86.62 197 GLU A N 1
ATOM 1652 C CA . GLU A 1 197 ? -0.162 -7.495 -14.200 1.00 86.62 197 GLU A CA 1
ATOM 1653 C C . GLU A 1 197 ? 0.262 -6.024 -14.235 1.00 86.62 197 GLU A C 1
ATOM 1655 O O . GLU A 1 197 ? -0.159 -5.299 -15.135 1.00 86.62 197 GLU A O 1
ATOM 1660 N N . PHE A 1 198 ? 1.073 -5.587 -13.266 1.00 81.25 198 PHE A N 1
ATOM 1661 C CA . PHE A 1 198 ? 1.677 -4.261 -13.252 1.00 81.25 198 PHE A CA 1
ATOM 1662 C C . PHE A 1 198 ? 2.509 -4.040 -14.509 1.00 81.25 198 PHE A C 1
ATOM 1664 O O . PHE A 1 198 ? 2.220 -3.113 -15.267 1.00 81.25 198 PHE A O 1
ATOM 1671 N N . ILE A 1 199 ? 3.445 -4.950 -14.770 1.00 77.69 199 ILE A N 1
ATOM 1672 C CA . ILE A 1 199 ? 4.299 -4.939 -15.951 1.00 77.69 199 ILE A CA 1
ATOM 1673 C C . ILE A 1 199 ? 3.423 -4.889 -17.206 1.00 77.69 199 ILE A C 1
ATOM 1675 O O . ILE A 1 199 ? 3.523 -3.948 -17.977 1.00 77.69 199 ILE A O 1
ATOM 1679 N N . ARG A 1 200 ? 2.461 -5.805 -17.367 1.00 79.81 200 ARG A N 1
ATOM 1680 C CA . ARG A 1 200 ? 1.579 -5.827 -18.549 1.00 79.81 200 ARG A CA 1
ATOM 1681 C C . ARG A 1 200 ? 0.744 -4.551 -18.737 1.00 79.81 200 ARG A C 1
ATOM 1683 O O . ARG A 1 200 ? 0.409 -4.203 -19.861 1.00 79.81 200 ARG A O 1
ATOM 1690 N N . LYS A 1 201 ? 0.312 -3.900 -17.652 1.00 77.81 201 LYS A N 1
ATOM 1691 C CA . LYS A 1 201 ? -0.569 -2.721 -17.729 1.00 77.81 201 LYS A CA 1
ATOM 1692 C C . LYS A 1 201 ? 0.196 -1.442 -18.057 1.00 77.81 201 LYS A C 1
ATOM 1694 O O . LYS A 1 201 ? -0.361 -0.574 -18.726 1.00 77.81 201 LYS A O 1
ATOM 1699 N N . TYR A 1 202 ? 1.409 -1.304 -17.530 1.00 71.00 202 TYR A N 1
ATOM 1700 C CA . TYR A 1 202 ? 2.201 -0.080 -17.645 1.00 71.00 202 TYR A CA 1
ATOM 1701 C C . TYR A 1 202 ? 3.328 -0.183 -18.677 1.00 71.00 202 TYR A C 1
ATOM 1703 O O . TYR A 1 202 ? 3.736 0.851 -19.193 1.00 71.00 202 TYR A O 1
ATOM 1711 N N . HIS A 1 203 ? 3.732 -1.392 -19.076 1.00 68.94 203 HIS A N 1
ATOM 1712 C CA . HIS A 1 203 ? 4.452 -1.609 -20.327 1.00 68.94 203 HIS A CA 1
ATOM 1713 C C . HIS A 1 203 ? 3.455 -1.757 -21.465 1.00 68.94 203 HIS A C 1
ATOM 1715 O O . HIS A 1 203 ? 2.744 -2.756 -21.577 1.00 68.94 203 HIS A O 1
ATOM 1721 N N . LYS A 1 204 ? 3.429 -0.762 -22.347 1.00 57.09 204 LYS A N 1
ATOM 1722 C CA . LYS A 1 204 ? 2.859 -0.931 -23.678 1.00 57.09 204 LYS A CA 1
ATOM 1723 C C . LYS A 1 204 ? 3.912 -1.586 -24.568 1.00 57.09 204 LYS A C 1
ATOM 1725 O O . LYS A 1 204 ? 4.583 -0.901 -25.329 1.00 57.09 204 LYS A O 1
ATOM 1730 N N . LYS A 1 205 ? 4.032 -2.910 -24.519 1.00 48.88 205 LYS A N 1
ATOM 1731 C CA . LYS A 1 205 ? 4.521 -3.648 -25.688 1.00 48.88 205 LYS A CA 1
ATOM 1732 C C . LYS A 1 205 ? 3.462 -4.642 -26.144 1.00 48.88 205 LYS A C 1
ATOM 1734 O O . LYS A 1 205 ? 2.837 -5.307 -25.323 1.00 48.88 205 LYS A O 1
ATOM 1739 N N . GLN A 1 206 ? 3.235 -4.563 -27.452 1.00 41.44 206 GLN A N 1
ATOM 1740 C CA . GLN A 1 206 ? 2.263 -5.263 -28.288 1.00 41.44 206 GLN A CA 1
ATOM 1741 C C . GLN A 1 206 ? 2.286 -6.775 -28.077 1.00 41.44 206 GLN A C 1
ATOM 1743 O O . GLN A 1 206 ? 3.397 -7.321 -27.901 1.00 41.44 206 GLN A O 1
#

pLDDT: mean 72.14, std 13.82, range [37.47, 90.38]

Organism: NCBI:txid1808352

Solvent-accessible surface area (backbone atoms only — not comparable to full-atom values): 11358 Å² total; per-residue (Å²): 120,71,71,62,57,54,54,53,52,52,50,53,52,51,52,50,51,53,54,49,51,54,49,55,49,53,54,50,53,48,53,51,51,50,57,50,57,46,55,36,61,48,84,78,80,67,58,72,43,23,25,28,44,60,32,78,84,75,78,45,89,49,52,20,36,40,29,35,63,54,98,42,38,34,28,34,32,43,44,68,72,83,66,97,72,61,97,50,85,63,20,57,67,42,47,39,38,41,29,42,39,45,70,46,100,73,33,31,41,33,34,16,70,44,26,36,43,37,37,40,38,20,71,25,62,69,28,45,56,68,64,50,61,53,77,48,72,49,67,81,38,68,42,65,69,73,83,56,76,81,40,54,37,36,39,41,28,48,73,98,41,38,28,39,41,51,61,45,73,51,75,72,87,77,65,42,76,47,73,53,74,38,52,43,41,82,40,90,65,74,73,57,85,43,71,68,51,36,48,62,72,72,26,78,69,135

Nearest PDB structures (foldseek):
  3soa-assembly1_A  TM=2.819E-01  e=6.847E+00  Homo sapiens

Secondary structure (DSSP, 8-state):
-HHHHHHHHHHHHHHHHHHHHHHHHHHHHHHHHHHHHHT-------TT-EEEE-GGGTT--SPPEEEE-SSSEEEEES-----S--SSSPPPEEEEEEEEEEE-TT--EEEEEEEEEEEEE-SSHHHHHHT--EEEEEEEE---TTSSTTSS-EEEEETTEEEEEEEEEESSSS-EEEEEEEEEEEPSSPPPSSHHHHHHHH----